Protein AF-A0A3M1W380-F1 (afdb_monomer_lite)

Sequence (238 aa):
MRGVRRALALAAALAAGAAVAGESPAELQSRLIDASFDPAAPEELEKFLEIRKALQPYYKEHSFDLTQWALREAGTIPMWGSLLRVTVMRKKLDELLEQHGLSFEQYMRLTFLVYGRWLRAVSDRPSPEAKLVRELAELAVGLQRHLANNPPEDPKARDRLQERLAAVRHQIAFVAPFAYETAAQKKAVLDRLDPATVAWLEEHREEIERCDFGVFDTAPPPRDKGPARGREEPAPAS

pLDDT: mean 74.56, std 22.56, range [26.83, 98.25]

Radius of gyration: 20.97 Å; chains: 1; bounding box: 41×58×57 Å

Secondary structure (DSSP, 8-state):
--SHHHHHHHHTSS--SS--TT--HHHHHHHHHHHTTS---HHHHHHHHHHHHHHHHHHHHHHHHHHHHHHHHTS-PPPSS-HHHHHHHHHHHHHHHHHHT--HHHHHHHHIIIIIIIHHHH--SPPHHHHHHHHHHHHHHHHHHHHHHS--SSHHHHHHHHHHHHHHHHHHHHHGGG---SHHHHHHHHTTS-HHHHHHHHHTHHHHHHT--GGGGT-PPPPP-SPPP---PPPPP-

Structure (mmCIF, N/CA/C/O backbone):
data_AF-A0A3M1W380-F1
#
_entry.id   AF-A0A3M1W380-F1
#
loop_
_atom_site.group_PDB
_atom_site.id
_atom_site.type_symbol
_atom_site.label_atom_id
_atom_site.label_alt_id
_atom_site.label_comp_id
_atom_site.label_asym_id
_atom_site.label_entity_id
_atom_site.label_seq_id
_atom_site.pdbx_PDB_ins_code
_atom_site.Cartn_x
_atom_site.Cartn_y
_atom_site.Cartn_z
_atom_site.occupancy
_atom_site.B_iso_or_equiv
_atom_site.auth_seq_id
_atom_site.auth_comp_id
_atom_site.auth_asym_id
_atom_site.auth_atom_id
_atom_site.pdbx_PDB_model_num
ATOM 1 N N . MET A 1 1 ? -11.746 -26.727 -38.557 1.00 42.28 1 MET A N 1
ATOM 2 C CA . MET A 1 1 ? -12.237 -25.719 -37.580 1.00 42.28 1 MET A CA 1
ATOM 3 C C . MET A 1 1 ? -12.647 -26.269 -36.196 1.00 42.28 1 MET A C 1
ATOM 5 O O . MET A 1 1 ? -13.214 -25.521 -35.412 1.00 42.28 1 MET A O 1
ATOM 9 N N . ARG A 1 2 ? -12.327 -27.523 -35.818 1.00 35.84 2 ARG A N 1
ATOM 10 C CA . ARG A 1 2 ? -12.599 -28.056 -34.457 1.00 35.84 2 ARG A CA 1
ATOM 11 C C . ARG A 1 2 ? -11.357 -28.171 -33.548 1.00 35.84 2 ARG A C 1
ATOM 13 O O . ARG A 1 2 ? -11.513 -28.359 -32.350 1.00 35.84 2 ARG A O 1
ATOM 20 N N . GLY A 1 3 ? -10.145 -27.994 -34.090 1.00 26.83 3 GLY A N 1
ATOM 21 C CA . GLY A 1 3 ? -8.881 -28.073 -33.334 1.00 26.83 3 GLY A CA 1
ATOM 22 C C . GLY A 1 3 ? -8.460 -26.779 -32.624 1.00 26.83 3 GLY A C 1
ATOM 23 O O . GLY A 1 3 ? -7.880 -26.834 -31.548 1.00 26.83 3 GLY A O 1
ATOM 24 N N . VAL A 1 4 ? -8.831 -25.609 -33.157 1.00 32.25 4 VAL A N 1
ATOM 25 C CA . VAL A 1 4 ? -8.422 -24.301 -32.597 1.00 32.25 4 VAL A CA 1
ATOM 26 C C . VAL A 1 4 ? -9.157 -23.977 -31.287 1.00 32.25 4 VAL A C 1
ATOM 28 O O . VAL A 1 4 ? -8.589 -23.373 -30.386 1.00 32.25 4 VAL A O 1
ATOM 31 N N . ARG A 1 5 ? -10.396 -24.461 -31.115 1.00 30.22 5 ARG A N 1
ATOM 32 C CA . ARG A 1 5 ? -11.178 -24.239 -29.884 1.00 30.22 5 ARG A CA 1
ATOM 33 C C . ARG A 1 5 ? -10.745 -25.120 -28.705 1.00 30.22 5 ARG A C 1
ATOM 35 O O . ARG A 1 5 ? -10.945 -24.722 -27.567 1.00 30.22 5 ARG A O 1
ATOM 42 N N . ARG A 1 6 ? -10.123 -26.281 -28.952 1.00 29.52 6 ARG A N 1
ATOM 43 C CA . ARG A 1 6 ? -9.582 -27.138 -27.877 1.00 29.52 6 ARG A CA 1
ATOM 44 C C . ARG A 1 6 ? -8.218 -26.654 -27.373 1.00 29.52 6 ARG A C 1
ATOM 46 O O . ARG A 1 6 ? -7.958 -26.775 -26.184 1.00 29.52 6 ARG A O 1
ATOM 53 N N . ALA A 1 7 ? -7.408 -26.026 -28.230 1.00 30.47 7 ALA A N 1
ATOM 54 C CA . ALA A 1 7 ? -6.151 -25.390 -27.822 1.00 30.47 7 ALA A CA 1
ATOM 55 C C . ALA A 1 7 ? -6.376 -24.134 -26.952 1.00 30.47 7 ALA A C 1
ATOM 57 O O . ALA A 1 7 ? -5.646 -23.912 -25.992 1.00 30.47 7 ALA A O 1
ATOM 58 N N . LEU A 1 8 ? -7.441 -23.368 -27.219 1.00 30.59 8 LEU A N 1
ATOM 59 C CA . LEU A 1 8 ? -7.857 -22.241 -26.371 1.00 30.59 8 LEU A CA 1
ATOM 60 C C . LEU A 1 8 ? -8.480 -22.678 -25.034 1.00 30.59 8 LEU A C 1
ATOM 62 O O . LEU A 1 8 ? -8.326 -21.981 -24.038 1.00 30.59 8 LEU A O 1
ATOM 66 N N . ALA A 1 9 ? -9.131 -23.843 -24.983 1.00 29.19 9 ALA A N 1
ATOM 67 C CA . ALA A 1 9 ? -9.708 -24.371 -23.746 1.00 29.19 9 ALA A CA 1
ATOM 68 C C . ALA A 1 9 ? -8.662 -25.003 -22.805 1.00 29.19 9 ALA A C 1
ATOM 70 O O . ALA A 1 9 ? -8.859 -25.005 -21.594 1.00 29.19 9 ALA A O 1
ATOM 71 N N . LEU A 1 10 ? -7.539 -25.508 -23.334 1.00 27.41 10 LEU A N 1
ATOM 72 C CA . LEU A 1 10 ? -6.486 -26.133 -22.522 1.00 27.41 10 LEU A CA 1
ATOM 73 C C . LEU A 1 10 ? -5.467 -25.120 -21.967 1.00 27.41 10 LEU A C 1
ATOM 75 O O . LEU A 1 10 ? -4.886 -25.359 -20.913 1.00 27.41 10 LEU A O 1
ATOM 79 N N . ALA A 1 11 ? -5.308 -23.958 -22.613 1.00 30.30 11 ALA A N 1
ATOM 80 C CA . ALA A 1 11 ? -4.518 -22.840 -22.082 1.00 30.30 11 ALA A CA 1
ATOM 81 C C . ALA A 1 11 ? -5.182 -22.155 -20.869 1.00 30.30 11 ALA A C 1
ATOM 83 O O . ALA A 1 11 ? -4.498 -21.537 -20.059 1.00 30.30 11 ALA A O 1
ATOM 84 N N . ALA A 1 12 ? -6.499 -22.306 -20.707 1.00 30.64 12 ALA A N 1
ATOM 85 C CA . ALA A 1 12 ? -7.246 -21.768 -19.571 1.00 30.64 12 ALA A CA 1
ATOM 86 C C . ALA A 1 12 ? -7.169 -22.648 -18.304 1.00 30.64 12 ALA A C 1
ATOM 88 O O . ALA A 1 12 ? -7.508 -22.188 -17.220 1.00 30.64 12 ALA A O 1
ATOM 89 N N . ALA A 1 13 ? -6.714 -23.902 -18.412 1.00 29.03 13 ALA A N 1
ATOM 90 C CA . ALA A 1 13 ? -6.810 -24.885 -17.327 1.00 29.03 13 ALA A CA 1
ATOM 91 C C . ALA A 1 13 ? -5.542 -25.028 -16.456 1.00 29.03 13 ALA A C 1
ATOM 93 O O . ALA A 1 13 ? -5.580 -25.720 -15.445 1.00 29.03 13 ALA A O 1
ATOM 94 N N . LEU A 1 14 ? -4.426 -24.375 -16.804 1.00 31.17 14 LEU A N 1
ATOM 95 C CA . LEU A 1 14 ? -3.137 -24.513 -16.095 1.00 31.17 14 LEU A CA 1
ATOM 96 C C . LEU A 1 14 ? -2.756 -23.303 -15.219 1.00 31.17 14 LEU A C 1
ATOM 98 O O . LEU A 1 14 ? -1.676 -23.280 -14.638 1.00 31.17 14 LEU A O 1
ATOM 102 N N . ALA A 1 15 ? -3.665 -22.336 -15.067 1.00 32.09 15 ALA A N 1
ATOM 103 C CA . ALA A 1 15 ? -3.554 -21.201 -14.141 1.00 32.09 15 ALA A CA 1
ATOM 104 C C . ALA A 1 15 ? -4.447 -21.363 -12.889 1.00 32.09 15 ALA A C 1
ATOM 106 O O . ALA A 1 15 ? -4.806 -20.388 -12.231 1.00 32.09 15 ALA A O 1
ATOM 107 N N . ALA A 1 16 ? -4.844 -22.594 -12.560 1.00 33.75 16 ALA A N 1
ATOM 108 C CA . ALA A 1 16 ? -5.745 -22.889 -11.450 1.00 33.75 16 ALA A CA 1
ATOM 109 C C . ALA A 1 16 ? -4.974 -23.167 -10.148 1.00 33.75 16 ALA A C 1
ATOM 111 O O . ALA A 1 16 ? -4.928 -24.286 -9.648 1.00 33.75 16 ALA A O 1
ATOM 112 N N . GLY A 1 17 ? -4.390 -22.105 -9.596 1.00 28.83 17 GLY A N 1
ATOM 113 C CA . GLY A 1 17 ? -4.153 -21.944 -8.163 1.00 28.83 17 GLY A CA 1
ATOM 114 C C . GLY A 1 17 ? -4.972 -20.745 -7.693 1.00 28.83 17 GLY A C 1
ATOM 115 O O . GLY A 1 17 ? -4.414 -19.682 -7.458 1.00 28.83 17 GLY A O 1
ATOM 116 N N . ALA A 1 18 ? -6.300 -20.909 -7.699 1.00 31.84 18 ALA A N 1
ATOM 117 C CA . ALA A 1 18 ? -7.316 -19.940 -7.272 1.00 31.84 18 ALA A CA 1
ATOM 118 C C . ALA A 1 18 ? -7.160 -18.505 -7.824 1.00 31.84 18 ALA A C 1
ATOM 120 O O . ALA A 1 18 ? -7.192 -17.527 -7.083 1.00 31.84 18 ALA A O 1
ATOM 121 N N . ALA A 1 19 ? -7.050 -18.369 -9.148 1.00 33.09 19 ALA A N 1
ATOM 122 C CA . ALA A 1 19 ? -7.444 -17.132 -9.811 1.00 33.09 19 ALA A CA 1
ATOM 123 C C . ALA A 1 19 ? -8.979 -17.084 -9.860 1.00 33.09 19 ALA A C 1
ATOM 125 O O . ALA A 1 19 ? -9.608 -17.951 -10.473 1.00 33.09 19 ALA A O 1
ATOM 126 N N . VAL A 1 20 ? -9.585 -16.083 -9.223 1.00 37.69 20 VAL A N 1
ATOM 127 C CA . VAL A 1 20 ? -10.953 -15.671 -9.552 1.00 37.69 20 VAL A CA 1
ATOM 128 C C . VAL A 1 20 ? 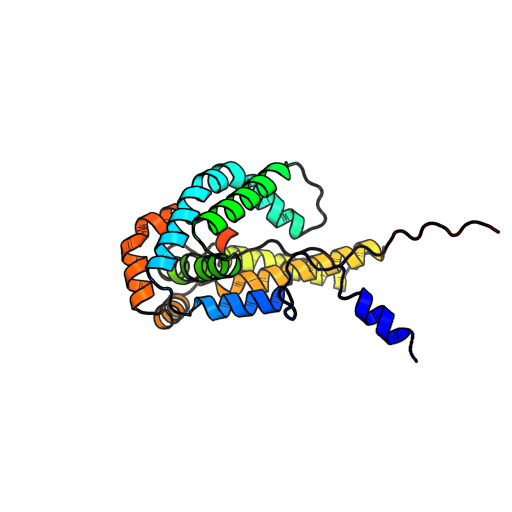-10.960 -15.376 -11.054 1.00 37.69 20 VAL A C 1
ATOM 130 O O . VAL A 1 20 ? -10.155 -14.588 -11.548 1.00 37.69 20 VAL A O 1
ATOM 133 N N . ALA A 1 21 ? -11.782 -16.098 -11.808 1.00 42.75 21 ALA A N 1
ATOM 134 C CA . ALA A 1 21 ? -11.808 -15.997 -13.258 1.00 42.75 21 ALA A CA 1
ATOM 135 C C . ALA A 1 21 ? -12.176 -14.565 -13.695 1.00 42.75 21 ALA A C 1
ATOM 137 O O . ALA A 1 21 ? -13.303 -14.137 -13.465 1.00 42.75 21 ALA A O 1
ATOM 138 N N . GLY A 1 22 ? -11.256 -13.855 -14.361 1.00 52.47 22 GLY A N 1
ATOM 139 C CA . GLY A 1 22 ? -11.600 -12.713 -15.222 1.00 52.47 22 GLY A CA 1
ATOM 140 C C . GLY A 1 22 ? -10.768 -11.434 -15.104 1.00 52.47 22 GLY A C 1
ATOM 141 O O . GLY A 1 22 ? -10.883 -10.605 -15.998 1.00 52.47 22 GLY A O 1
ATOM 142 N N . GLU A 1 23 ? -9.928 -11.264 -14.082 1.00 61.62 23 GLU A N 1
ATOM 143 C CA . GLU A 1 23 ? -9.249 -9.982 -13.819 1.00 61.62 23 GLU A CA 1
ATOM 144 C C . GLU A 1 23 ? -7.716 -10.124 -13.874 1.00 61.62 23 GLU A C 1
ATOM 146 O O . GLU A 1 23 ? -7.137 -11.053 -13.301 1.00 61.62 23 GLU A O 1
ATOM 151 N N . SER A 1 24 ? -7.033 -9.221 -14.584 1.00 68.94 24 SER A N 1
ATOM 152 C CA . SER A 1 24 ? -5.569 -9.149 -14.570 1.00 68.94 24 SER A CA 1
ATOM 153 C C . SER A 1 24 ? -5.060 -8.616 -13.221 1.00 68.94 24 SER A C 1
ATOM 155 O O . SER A 1 24 ? -5.773 -7.898 -12.521 1.00 68.94 24 SER A O 1
ATOM 157 N N . PRO A 1 25 ? -3.800 -8.893 -12.834 1.00 67.69 25 PRO A N 1
ATOM 158 C CA . PRO A 1 25 ? -3.254 -8.407 -11.563 1.00 67.69 25 PRO A CA 1
ATOM 159 C C . PRO A 1 25 ? -3.315 -6.881 -11.399 1.00 67.69 25 PRO A C 1
ATOM 161 O O . PRO A 1 25 ? -3.501 -6.394 -10.288 1.00 67.69 25 PRO A O 1
ATOM 164 N N . ALA A 1 26 ? -3.167 -6.140 -12.501 1.00 70.00 26 ALA A N 1
ATOM 165 C CA . ALA A 1 26 ? -3.233 -4.682 -12.510 1.00 70.00 26 ALA A CA 1
ATOM 166 C C . ALA A 1 26 ? -4.671 -4.163 -12.348 1.00 70.00 26 ALA A C 1
ATOM 168 O O . ALA A 1 26 ? -4.883 -3.160 -11.673 1.00 70.00 26 ALA A O 1
ATOM 169 N N . GLU A 1 27 ? -5.655 -4.853 -12.930 1.00 74.81 27 GLU A N 1
ATOM 170 C CA . GLU A 1 27 ? -7.076 -4.519 -12.763 1.00 74.81 27 GLU A CA 1
ATOM 171 C C . GLU A 1 27 ? -7.528 -4.791 -11.324 1.00 74.81 27 GLU A C 1
ATOM 173 O O . GLU A 1 27 ? -8.049 -3.883 -10.679 1.00 74.81 27 GLU A O 1
ATOM 178 N N . LEU A 1 28 ? -7.188 -5.968 -10.780 1.00 75.75 28 LEU A N 1
ATOM 179 C CA . LEU A 1 28 ? -7.453 -6.339 -9.385 1.00 75.75 28 LEU A CA 1
ATOM 180 C C . LEU A 1 28 ? -6.899 -5.287 -8.431 1.00 75.75 28 LEU A C 1
ATOM 182 O O . LEU A 1 28 ? -7.566 -4.828 -7.508 1.00 75.75 28 LEU A O 1
ATOM 186 N N . GLN A 1 29 ? -5.662 -4.879 -8.671 1.00 76.19 29 GLN A N 1
ATOM 187 C CA . GLN A 1 29 ? -5.026 -3.838 -7.895 1.00 76.19 29 GLN A CA 1
ATOM 188 C C . GLN A 1 29 ? -5.771 -2.503 -7.998 1.00 76.19 29 GLN A C 1
ATOM 190 O O . GLN A 1 29 ? -6.038 -1.896 -6.965 1.00 76.19 29 GLN A O 1
ATOM 195 N N . SER A 1 30 ? -6.076 -2.029 -9.210 1.00 82.31 30 SER A N 1
ATOM 196 C CA . SER A 1 30 ? -6.792 -0.762 -9.398 1.00 82.31 30 SER A CA 1
ATOM 197 C C . SER A 1 30 ? -8.117 -0.782 -8.639 1.00 82.31 30 SER A C 1
ATOM 199 O O . SER A 1 30 ? -8.412 0.141 -7.884 1.00 82.31 30 SER A O 1
ATOM 201 N N . ARG A 1 31 ? -8.858 -1.889 -8.749 1.00 88.56 31 ARG A N 1
ATOM 202 C CA . ARG A 1 31 ? -10.107 -2.113 -8.026 1.00 88.56 31 ARG A CA 1
ATOM 203 C C . ARG A 1 31 ? -9.918 -2.062 -6.512 1.00 88.56 31 ARG A C 1
ATOM 205 O O . ARG A 1 31 ? -10.720 -1.434 -5.834 1.00 88.56 31 ARG A O 1
ATOM 212 N N . LEU A 1 32 ? -8.874 -2.689 -5.967 1.00 88.81 32 LEU A N 1
ATOM 213 C CA . LEU A 1 32 ? -8.589 -2.657 -4.526 1.00 88.81 32 LEU A CA 1
ATOM 214 C C . LEU A 1 32 ? -8.161 -1.264 -4.041 1.00 88.81 32 LEU A C 1
ATOM 216 O O . LEU A 1 32 ? -8.523 -0.863 -2.935 1.00 88.81 32 LEU A O 1
ATOM 220 N N . ILE A 1 33 ? -7.408 -0.517 -4.853 1.00 89.06 33 ILE A N 1
ATOM 221 C CA . ILE A 1 33 ? -7.047 0.875 -4.561 1.00 89.06 33 ILE A CA 1
ATOM 222 C C . ILE A 1 33 ? -8.311 1.733 -4.510 1.00 89.06 33 ILE A C 1
ATOM 224 O O . ILE A 1 33 ? -8.461 2.523 -3.580 1.00 89.06 33 ILE A O 1
ATOM 228 N N . ASP A 1 34 ? -9.241 1.566 -5.443 1.00 91.56 34 ASP A N 1
ATOM 229 C CA . ASP A 1 34 ? -10.496 2.318 -5.435 1.00 91.56 34 ASP A CA 1
ATOM 230 C C . ASP A 1 34 ? -11.401 1.901 -4.265 1.00 91.56 34 ASP A C 1
ATOM 232 O O . ASP A 1 34 ? -11.843 2.759 -3.499 1.00 91.56 34 ASP A O 1
ATOM 236 N N . ALA A 1 35 ? -11.564 0.594 -4.041 1.00 93.94 35 ALA A N 1
ATOM 237 C CA . ALA A 1 35 ? -12.356 0.024 -2.946 1.00 93.94 35 ALA A CA 1
ATOM 238 C C . ALA A 1 35 ? -11.788 0.327 -1.548 1.00 93.94 35 ALA A C 1
ATOM 240 O O . ALA A 1 35 ? -12.460 0.141 -0.539 1.00 93.94 35 ALA A O 1
ATOM 241 N N . SER A 1 36 ? -10.546 0.805 -1.443 1.00 94.75 36 SER A N 1
ATOM 242 C CA . SER A 1 36 ? -9.987 1.238 -0.154 1.00 94.75 36 SER A CA 1
ATOM 243 C C . SER A 1 36 ? -10.575 2.553 0.373 1.00 94.75 36 SER A C 1
ATOM 245 O O . SER A 1 36 ? -10.201 2.976 1.460 1.00 94.75 36 SER A O 1
ATOM 247 N N . PHE A 1 37 ? -11.476 3.205 -0.369 1.00 96.31 37 PHE A N 1
ATOM 248 C CA . PHE A 1 37 ? -12.336 4.265 0.169 1.00 96.31 37 PHE A CA 1
ATOM 249 C C . PHE A 1 37 ? -13.656 3.740 0.744 1.00 96.31 37 PHE A C 1
ATOM 251 O O . PHE A 1 37 ? -14.351 4.498 1.420 1.00 96.31 37 PHE A O 1
ATOM 258 N N . ASP A 1 38 ? -14.008 2.480 0.483 1.00 96.12 38 ASP A N 1
ATOM 259 C CA . ASP A 1 38 ? -15.256 1.911 0.979 1.00 96.12 38 ASP A CA 1
ATOM 260 C C . ASP A 1 38 ? -15.204 1.762 2.510 1.00 96.12 38 ASP A C 1
ATOM 262 O O . ASP A 1 38 ? -14.139 1.441 3.059 1.00 96.12 38 ASP A O 1
ATOM 266 N N . PRO A 1 39 ? -16.341 1.949 3.210 1.00 96.56 39 PRO A N 1
ATOM 267 C CA . PRO A 1 39 ? -16.411 1.774 4.655 1.00 96.56 39 PRO A CA 1
ATOM 268 C C . PRO A 1 39 ? -15.882 0.406 5.100 1.00 96.56 39 PRO A C 1
ATOM 270 O O . PRO A 1 39 ? -16.090 -0.610 4.430 1.00 96.56 39 PRO A O 1
ATOM 273 N N . ALA A 1 40 ? -15.230 0.364 6.260 1.00 96.00 40 ALA A N 1
ATOM 274 C CA . ALA A 1 40 ? -14.828 -0.881 6.904 1.00 96.00 40 ALA A CA 1
ATOM 275 C C . ALA A 1 40 ? -15.575 -1.034 8.230 1.00 96.00 40 ALA A C 1
ATOM 277 O O . ALA A 1 40 ? -15.607 -0.117 9.049 1.00 96.00 40 ALA A O 1
ATOM 278 N N . ALA A 1 41 ? -16.188 -2.198 8.445 1.00 95.44 41 ALA A N 1
ATOM 279 C CA . ALA A 1 41 ? -16.846 -2.478 9.715 1.00 95.44 41 ALA A CA 1
ATOM 280 C C . ALA A 1 41 ? -15.794 -2.553 10.840 1.00 95.44 41 ALA A C 1
ATOM 282 O O . ALA A 1 41 ? -14.729 -3.133 10.607 1.00 95.44 41 ALA A O 1
ATOM 283 N N . PRO A 1 42 ? -16.084 -2.062 12.061 1.00 96.44 42 PRO A N 1
ATOM 284 C CA . PRO A 1 42 ? -15.153 -2.149 13.189 1.00 96.44 42 PRO A CA 1
ATOM 285 C C . PRO A 1 42 ? -14.625 -3.570 13.413 1.00 96.44 42 PRO A C 1
ATOM 287 O O . PRO A 1 42 ? -13.428 -3.776 13.535 1.00 96.44 42 PRO A O 1
ATOM 290 N N . GLU A 1 43 ? -15.491 -4.580 13.325 1.00 96.31 43 GLU A N 1
ATOM 291 C CA . GLU A 1 43 ? -15.106 -5.992 13.456 1.00 96.31 43 GLU A CA 1
ATOM 292 C C . GLU A 1 43 ? -14.079 -6.452 12.405 1.00 96.31 43 GLU A C 1
ATOM 294 O O . GLU A 1 43 ? -13.257 -7.327 12.677 1.00 96.31 43 GLU A O 1
ATOM 299 N N . GLU A 1 44 ? -14.129 -5.897 11.189 1.00 96.12 44 GLU A N 1
ATOM 300 C CA . GLU A 1 44 ? -13.159 -6.179 10.125 1.00 96.12 44 GLU A CA 1
ATOM 301 C C . GLU A 1 44 ? -11.812 -5.504 10.430 1.00 96.12 44 GLU A C 1
ATOM 303 O O . GLU A 1 44 ? -10.756 -6.121 10.267 1.00 96.12 44 GLU A O 1
ATOM 308 N N . LEU A 1 45 ? -11.860 -4.261 10.920 1.00 97.50 45 LEU A N 1
ATOM 309 C CA . LEU A 1 45 ? -10.695 -3.467 11.308 1.00 97.50 45 LEU A CA 1
ATOM 310 C C . LEU A 1 45 ? -9.956 -4.066 12.514 1.00 97.50 45 LEU A C 1
ATOM 312 O O . LEU A 1 45 ? -8.729 -4.158 12.478 1.00 97.50 45 LEU A O 1
ATOM 316 N N . GLU A 1 46 ? -10.683 -4.567 13.516 1.00 97.81 46 GLU A N 1
ATOM 317 C CA . GLU A 1 46 ? -10.115 -5.281 14.669 1.00 97.81 46 GLU A CA 1
ATOM 318 C C . GLU A 1 46 ? -9.331 -6.517 14.224 1.00 97.81 46 GLU A C 1
ATOM 320 O O . GLU A 1 46 ? -8.150 -6.682 14.535 1.00 97.81 46 GLU A O 1
ATOM 325 N N . LYS A 1 47 ? -9.962 -7.380 13.417 1.00 97.38 47 LYS A N 1
ATOM 326 C CA . LYS A 1 47 ? -9.312 -8.587 12.887 1.00 97.38 47 LYS A CA 1
ATOM 327 C C . LYS A 1 47 ? -8.064 -8.237 12.080 1.00 97.38 47 LYS A C 1
ATOM 329 O O . LYS A 1 47 ? -7.033 -8.892 12.223 1.00 97.38 47 LYS A O 1
ATOM 334 N N . PHE A 1 48 ? -8.152 -7.208 11.239 1.00 96.44 48 PHE A N 1
ATOM 335 C CA . PHE A 1 48 ? -7.019 -6.713 10.469 1.00 96.44 48 PHE A CA 1
ATOM 336 C C . PHE A 1 48 ? -5.874 -6.247 11.372 1.00 96.44 48 PHE A C 1
ATOM 338 O O . PHE A 1 48 ? -4.727 -6.642 11.150 1.00 96.44 48 PHE A O 1
ATOM 345 N N . LEU A 1 49 ? -6.166 -5.446 12.396 1.00 96.38 49 LEU A N 1
ATOM 346 C CA . LEU A 1 49 ? -5.155 -4.915 13.301 1.00 96.38 49 LEU A CA 1
ATOM 347 C C . LEU A 1 49 ? -4.479 -6.030 14.113 1.00 96.38 49 LEU A C 1
ATOM 349 O O . LEU A 1 49 ? -3.256 -6.014 14.258 1.00 96.38 49 LEU A O 1
ATOM 353 N N . GLU A 1 50 ? -5.224 -7.042 14.557 1.00 96.06 50 GLU A N 1
ATOM 354 C CA . GLU A 1 50 ? -4.659 -8.219 15.229 1.00 96.06 50 GLU A CA 1
ATOM 355 C C . GLU A 1 50 ? -3.702 -9.005 14.320 1.00 96.06 50 GLU A C 1
ATOM 357 O O . GLU A 1 50 ? -2.580 -9.330 14.725 1.00 96.06 50 GLU A O 1
ATOM 362 N N . ILE A 1 51 ? -4.072 -9.219 13.051 1.00 93.25 51 ILE A N 1
ATOM 363 C CA . ILE A 1 51 ? -3.167 -9.820 12.059 1.00 93.25 51 ILE A CA 1
ATOM 364 C C . ILE A 1 51 ? -1.903 -8.961 11.896 1.00 93.25 51 ILE A C 1
ATOM 366 O O . ILE A 1 51 ? -0.788 -9.490 11.889 1.00 93.25 51 ILE A O 1
ATOM 370 N N . ARG A 1 52 ? -2.044 -7.632 11.791 1.00 91.94 52 ARG A N 1
ATOM 371 C CA . ARG A 1 52 ? -0.909 -6.701 11.640 1.00 91.94 52 ARG A CA 1
ATOM 372 C C . ARG A 1 52 ? 0.037 -6.751 12.836 1.00 91.94 52 ARG A C 1
ATOM 374 O O . ARG A 1 52 ? 1.250 -6.850 12.638 1.00 91.94 52 ARG A O 1
ATOM 381 N N . LYS A 1 53 ? -0.493 -6.752 14.061 1.00 92.62 53 LYS A N 1
ATOM 382 C CA . LYS A 1 53 ? 0.289 -6.904 15.298 1.00 92.62 53 LYS A CA 1
ATOM 383 C C . LYS A 1 53 ? 1.051 -8.226 15.316 1.00 92.62 53 LYS A C 1
ATOM 385 O O . LYS A 1 53 ? 2.246 -8.233 15.604 1.00 92.62 53 LYS A O 1
ATOM 390 N N . ALA A 1 54 ? 0.395 -9.327 14.949 1.00 90.81 54 ALA A N 1
ATOM 391 C CA . ALA A 1 54 ? 1.020 -10.647 14.898 1.00 90.81 54 ALA A CA 1
ATOM 392 C C . ALA A 1 54 ? 2.135 -10.743 13.839 1.00 90.81 54 ALA A C 1
ATOM 394 O O . ALA A 1 54 ? 3.104 -11.482 14.025 1.00 90.81 54 ALA A O 1
ATOM 395 N N . LEU A 1 55 ? 2.027 -9.985 12.743 1.00 84.69 55 LEU A N 1
ATOM 396 C CA . LEU A 1 55 ? 3.043 -9.915 11.688 1.00 84.69 55 LEU A CA 1
ATOM 397 C C . LEU A 1 55 ? 4.189 -8.942 11.996 1.00 84.69 55 LEU A C 1
ATOM 399 O O . LEU A 1 55 ? 5.282 -9.106 11.452 1.00 84.69 55 LEU A O 1
ATOM 403 N N . GLN A 1 56 ? 3.983 -7.962 12.878 1.00 85.12 56 GLN A N 1
ATOM 404 C CA . GLN A 1 56 ? 4.965 -6.920 13.196 1.00 85.12 56 GLN A CA 1
ATOM 405 C C . GLN A 1 56 ? 6.367 -7.451 13.566 1.00 85.12 56 GLN A C 1
ATOM 407 O O . GLN A 1 56 ? 7.347 -6.891 13.061 1.00 85.12 56 GLN A O 1
ATOM 412 N N . PRO A 1 57 ? 6.526 -8.518 14.378 1.00 82.94 57 PRO A N 1
ATOM 413 C CA . PRO A 1 57 ? 7.846 -9.068 14.686 1.00 82.94 57 PRO A CA 1
ATOM 414 C C . PRO A 1 57 ? 8.576 -9.583 13.439 1.00 82.94 57 PRO A C 1
ATOM 416 O O . PRO A 1 57 ? 9.762 -9.309 13.273 1.00 82.94 57 PRO A O 1
ATOM 419 N N . TYR A 1 58 ? 7.855 -10.242 12.525 1.00 75.38 58 TYR A N 1
ATOM 420 C CA . TYR A 1 58 ? 8.412 -10.803 11.290 1.00 75.38 58 TYR A CA 1
ATOM 421 C C . TYR A 1 58 ? 8.874 -9.707 10.326 1.00 75.38 58 TYR A C 1
ATOM 423 O O . TYR A 1 58 ? 9.938 -9.820 9.722 1.00 75.38 58 TYR A O 1
ATOM 431 N N . TYR A 1 59 ? 8.120 -8.609 10.221 1.00 69.50 59 TYR A N 1
ATOM 432 C CA . TYR A 1 59 ? 8.532 -7.452 9.422 1.00 69.50 59 TYR A CA 1
ATOM 433 C C . TYR A 1 59 ? 9.788 -6.781 9.981 1.00 69.50 59 TYR A C 1
ATOM 435 O O . TYR A 1 59 ? 10.696 -6.443 9.221 1.00 69.50 59 TYR A O 1
ATOM 443 N N . LYS A 1 60 ? 9.882 -6.617 11.307 1.00 70.12 60 LYS A N 1
ATOM 444 C CA . LYS A 1 60 ? 11.074 -6.043 11.952 1.00 70.12 60 LYS A CA 1
ATOM 445 C C . LYS A 1 60 ? 12.302 -6.930 11.753 1.00 70.12 60 LYS A C 1
ATOM 447 O O . LYS A 1 60 ? 13.364 -6.421 11.399 1.00 70.12 60 LYS A O 1
ATOM 452 N N . GLU A 1 61 ? 12.146 -8.241 11.921 1.00 69.94 61 GLU A N 1
ATOM 453 C CA . GLU A 1 61 ? 13.228 -9.219 11.766 1.00 69.94 61 GLU A CA 1
ATOM 454 C C . GLU A 1 61 ? 13.713 -9.354 10.311 1.00 69.94 61 GLU A C 1
ATOM 456 O O . GLU A 1 61 ? 14.875 -9.686 10.071 1.00 69.94 61 GLU A O 1
ATOM 461 N N . HIS A 1 62 ? 12.845 -9.102 9.326 1.00 63.59 62 HIS A N 1
ATOM 462 C CA . HIS A 1 62 ? 13.120 -9.402 7.915 1.00 63.59 62 HIS A CA 1
ATOM 463 C C . HIS A 1 62 ? 13.048 -8.189 6.976 1.00 63.59 62 HIS A C 1
ATOM 465 O O . HIS A 1 62 ? 13.068 -8.355 5.759 1.00 63.59 62 HIS A O 1
ATOM 471 N N . SER A 1 63 ? 13.015 -6.965 7.508 1.00 58.88 63 SER A N 1
ATOM 472 C CA . SER A 1 63 ? 12.934 -5.712 6.731 1.00 58.88 63 SER A CA 1
ATOM 473 C C . SER A 1 63 ? 13.982 -5.597 5.609 1.00 58.88 63 SER A C 1
ATOM 475 O O . SER A 1 63 ? 13.666 -5.157 4.499 1.00 58.88 63 SER A O 1
ATOM 477 N N . PHE A 1 64 ? 15.213 -6.060 5.848 1.00 55.53 64 PHE A N 1
ATOM 478 C CA . PHE A 1 64 ? 16.275 -6.103 4.836 1.00 55.53 64 PHE A CA 1
ATOM 479 C C . PHE A 1 64 ? 15.966 -7.097 3.703 1.00 55.53 64 PHE A C 1
ATOM 481 O O . PHE A 1 64 ? 16.070 -6.745 2.529 1.00 55.53 64 PHE A O 1
ATOM 488 N N . ASP A 1 65 ? 15.520 -8.311 4.036 1.00 56.06 65 ASP A N 1
ATOM 489 C CA . ASP A 1 65 ? 15.171 -9.347 3.055 1.00 56.06 65 ASP A CA 1
ATOM 490 C C . ASP A 1 65 ? 13.909 -8.984 2.253 1.00 56.06 65 ASP A C 1
ATOM 492 O O . ASP A 1 65 ? 13.826 -9.288 1.065 1.00 56.06 65 ASP A O 1
ATOM 496 N N . LEU A 1 66 ? 12.955 -8.272 2.862 1.00 55.72 66 LEU A N 1
ATOM 497 C CA . LEU A 1 66 ? 11.771 -7.728 2.183 1.00 55.72 66 LEU A CA 1
ATOM 498 C C . LEU A 1 66 ? 12.144 -6.635 1.180 1.00 55.72 66 LEU A C 1
ATOM 500 O O . LEU A 1 66 ? 11.616 -6.611 0.068 1.00 55.72 66 LEU A O 1
ATOM 504 N N . THR A 1 67 ? 13.114 -5.788 1.533 1.00 54.06 67 THR A N 1
ATOM 505 C CA . THR A 1 67 ? 13.692 -4.803 0.609 1.00 54.06 67 THR A CA 1
ATOM 506 C C . THR A 1 67 ? 14.376 -5.505 -0.567 1.00 54.06 67 THR A C 1
ATOM 508 O O . THR A 1 67 ? 14.136 -5.159 -1.721 1.00 54.06 67 THR A O 1
ATOM 511 N N . GLN A 1 68 ? 15.193 -6.530 -0.300 1.00 49.88 68 GLN A N 1
ATOM 512 C CA . GLN A 1 68 ? 15.882 -7.308 -1.337 1.00 49.88 68 GLN A CA 1
ATOM 513 C C . GLN A 1 68 ? 14.908 -8.080 -2.239 1.00 49.88 68 GLN A C 1
ATOM 515 O O . GLN A 1 68 ? 15.121 -8.165 -3.447 1.00 49.88 68 GLN A O 1
ATOM 520 N N . TRP A 1 69 ? 13.815 -8.605 -1.685 1.00 50.94 69 TRP A N 1
ATOM 521 C CA . TRP A 1 69 ? 12.766 -9.277 -2.449 1.00 50.94 69 TRP A CA 1
ATOM 522 C C . TRP A 1 69 ? 11.994 -8.306 -3.350 1.00 50.94 69 TRP A C 1
ATOM 524 O O . TRP A 1 69 ? 11.844 -8.580 -4.540 1.00 50.94 69 TRP A O 1
ATOM 534 N N . ALA A 1 70 ? 11.601 -7.138 -2.831 1.00 50.41 70 ALA A N 1
ATOM 535 C CA . ALA A 1 70 ? 10.968 -6.082 -3.623 1.00 50.41 70 ALA A CA 1
ATOM 536 C C . ALA A 1 70 ? 11.881 -5.575 -4.759 1.00 50.41 70 ALA A C 1
ATOM 538 O O . ALA A 1 70 ? 11.409 -5.317 -5.867 1.00 50.41 70 ALA A O 1
ATOM 539 N N . LEU A 1 71 ? 13.195 -5.486 -4.514 1.00 43.66 71 LEU A N 1
ATOM 540 C CA . LEU A 1 71 ? 14.199 -5.102 -5.515 1.00 43.66 71 LEU A CA 1
ATOM 541 C C . LEU A 1 71 ? 14.482 -6.200 -6.554 1.00 43.66 71 LEU A C 1
ATOM 543 O O . LEU A 1 71 ? 14.748 -5.878 -7.711 1.00 43.66 71 LEU A O 1
ATOM 547 N N . ARG A 1 72 ? 14.421 -7.482 -6.169 1.00 49.66 72 ARG A N 1
ATOM 548 C CA . ARG A 1 72 ? 14.580 -8.630 -7.078 1.00 49.66 72 ARG A CA 1
ATOM 549 C C . ARG A 1 72 ? 13.401 -8.764 -8.028 1.00 49.66 72 ARG A C 1
ATOM 551 O O . ARG A 1 72 ? 13.587 -9.007 -9.208 1.00 49.66 72 ARG A O 1
ATOM 558 N N . GLU A 1 73 ? 12.187 -8.631 -7.529 1.00 43.56 73 GLU A N 1
ATOM 559 C CA . GLU A 1 73 ? 11.020 -8.670 -8.405 1.00 43.56 73 GLU A CA 1
ATOM 560 C C . GLU A 1 73 ? 11.064 -7.480 -9.392 1.00 43.56 73 GLU A C 1
ATOM 562 O O . GLU A 1 73 ? 10.710 -7.621 -10.557 1.00 43.56 73 GLU A O 1
ATOM 567 N N . ALA A 1 74 ? 11.645 -6.338 -8.983 1.00 38.56 74 ALA A N 1
ATOM 568 C CA . ALA A 1 74 ? 11.880 -5.153 -9.822 1.00 38.56 74 ALA A CA 1
ATOM 569 C C . ALA A 1 74 ? 13.080 -5.222 -10.786 1.00 38.56 74 ALA A C 1
ATOM 571 O O . ALA A 1 74 ? 13.279 -4.297 -11.584 1.00 38.56 74 ALA A O 1
ATOM 572 N N . GLY A 1 75 ? 13.898 -6.278 -10.753 1.00 34.81 75 GLY A N 1
ATOM 573 C CA . GLY A 1 75 ? 15.066 -6.369 -11.624 1.00 34.81 75 GLY A CA 1
ATOM 574 C C . GLY A 1 75 ? 15.734 -7.739 -11.661 1.00 34.81 75 GLY A C 1
ATOM 575 O O . GLY A 1 75 ? 15.757 -8.481 -10.694 1.00 34.81 75 GLY A O 1
ATOM 576 N N . THR A 1 76 ? 16.395 -8.049 -12.777 1.00 39.44 76 THR A N 1
ATOM 577 C CA . THR A 1 76 ? 17.108 -9.317 -13.032 1.00 39.44 76 THR A CA 1
ATOM 578 C C . THR A 1 76 ? 18.386 -9.522 -12.188 1.00 39.44 76 THR A C 1
ATOM 580 O O . THR A 1 76 ? 19.384 -10.029 -12.702 1.00 39.44 76 THR A O 1
ATOM 583 N N . ILE A 1 77 ? 18.421 -9.077 -10.929 1.00 38.16 77 ILE A N 1
ATOM 584 C CA . ILE A 1 77 ? 19.596 -9.156 -10.054 1.00 38.16 77 ILE A CA 1
ATOM 585 C C . ILE A 1 77 ? 19.546 -10.472 -9.250 1.00 38.16 77 ILE A C 1
ATOM 587 O O . ILE A 1 77 ? 18.545 -10.749 -8.587 1.00 38.16 77 ILE A O 1
ATOM 591 N N . PRO A 1 78 ? 20.602 -11.307 -9.289 1.00 36.12 78 PRO A N 1
ATOM 592 C CA . PRO A 1 78 ? 20.701 -12.497 -8.449 1.00 36.12 78 PRO A CA 1
ATOM 593 C C . PRO A 1 78 ? 20.936 -12.120 -6.976 1.00 36.12 78 PRO A C 1
ATOM 595 O O . PRO A 1 78 ? 21.665 -11.180 -6.668 1.00 36.12 78 PRO A O 1
ATOM 598 N N . MET A 1 79 ? 20.312 -12.869 -6.065 1.00 45.25 79 MET A N 1
ATOM 599 C CA . MET A 1 79 ? 20.329 -12.593 -4.625 1.00 45.25 79 MET A CA 1
ATOM 600 C C . MET A 1 79 ? 21.692 -12.820 -3.964 1.00 45.25 79 MET A C 1
ATOM 602 O O . MET A 1 79 ? 22.384 -13.790 -4.266 1.00 45.25 79 MET A O 1
ATOM 606 N N . TRP A 1 80 ?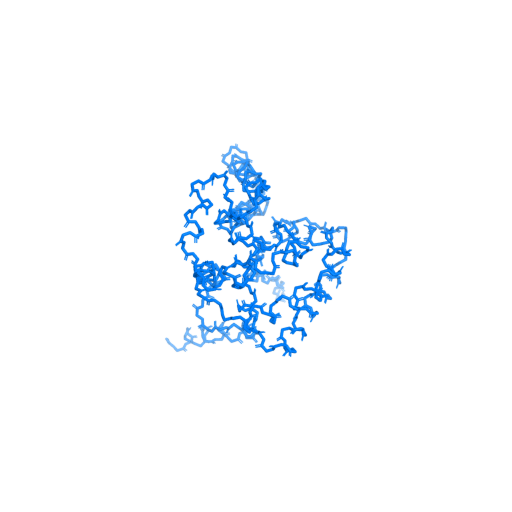 21.949 -12.033 -2.919 1.00 38.25 80 TRP A N 1
ATOM 607 C CA . TRP A 1 80 ? 22.712 -12.450 -1.740 1.00 38.25 80 TRP A CA 1
ATOM 608 C C . TRP A 1 80 ? 21.772 -12.354 -0.518 1.00 38.25 80 TRP A C 1
ATOM 610 O O . TRP A 1 80 ? 21.774 -11.356 0.190 1.00 38.25 80 TRP A O 1
ATOM 620 N N . GLY A 1 81 ? 20.884 -13.344 -0.329 1.00 45.41 81 GLY A N 1
ATOM 621 C CA . GLY A 1 81 ? 19.855 -13.358 0.732 1.00 45.41 81 GLY A CA 1
ATOM 622 C C . GLY A 1 81 ? 18.865 -14.529 0.602 1.00 45.41 81 GLY A C 1
ATOM 623 O O . GLY A 1 81 ? 18.753 -15.122 -0.466 1.00 45.41 81 GLY A O 1
ATOM 624 N N . SER A 1 82 ? 18.182 -14.922 1.685 1.00 46.72 82 SER A N 1
ATOM 625 C CA . SER A 1 82 ? 17.392 -16.169 1.759 1.00 46.72 82 SER A CA 1
ATOM 626 C C . SER A 1 82 ? 15.903 -15.972 1.424 1.00 46.72 82 SER A C 1
ATOM 628 O O . SER A 1 82 ? 15.141 -15.443 2.230 1.00 46.72 82 SER A O 1
ATOM 630 N N . LEU A 1 83 ? 15.453 -16.517 0.283 1.00 53.97 83 LEU A N 1
ATOM 631 C CA . LEU A 1 83 ? 14.032 -16.645 -0.120 1.00 53.97 83 LEU A CA 1
ATOM 632 C C . LEU A 1 83 ? 13.133 -17.340 0.918 1.00 53.97 83 LEU A C 1
ATOM 634 O O . LEU A 1 83 ? 11.907 -17.198 0.893 1.00 53.97 83 LEU A O 1
ATOM 638 N N . LEU A 1 84 ? 13.737 -18.108 1.823 1.00 54.84 84 LEU A N 1
ATOM 639 C CA . LEU A 1 84 ? 13.035 -18.882 2.836 1.00 54.84 84 LEU A CA 1
ATOM 640 C C . LEU A 1 84 ? 12.240 -17.973 3.786 1.00 54.84 84 LEU A C 1
ATOM 642 O O . LEU A 1 84 ? 11.122 -18.310 4.158 1.00 54.84 84 LEU A O 1
ATOM 646 N N . ARG A 1 85 ?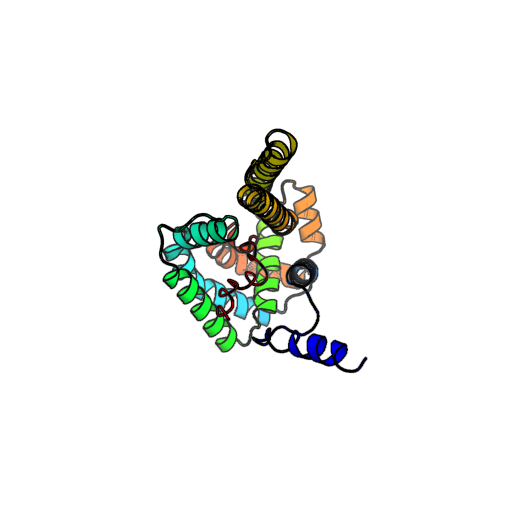 12.779 -16.799 4.137 1.00 57.22 85 ARG A N 1
ATOM 647 C CA . ARG A 1 85 ? 12.189 -15.911 5.156 1.00 57.22 85 ARG A CA 1
ATOM 648 C C . ARG A 1 85 ? 10.930 -15.193 4.661 1.00 57.22 85 ARG A C 1
ATOM 650 O O . ARG A 1 85 ? 9.935 -15.141 5.376 1.00 57.22 85 ARG A O 1
ATOM 657 N N . VAL A 1 86 ? 10.919 -14.749 3.401 1.00 58.19 86 VAL A N 1
ATOM 658 C CA . VAL A 1 86 ? 9.719 -14.176 2.753 1.00 58.19 86 VAL A CA 1
ATOM 659 C C . VAL A 1 86 ? 8.614 -15.227 2.619 1.00 58.19 86 VAL A C 1
ATOM 661 O O . VAL A 1 86 ? 7.445 -14.945 2.871 1.00 58.19 86 VAL A O 1
ATOM 664 N N . THR A 1 87 ? 8.990 -16.466 2.291 1.00 64.69 87 THR A N 1
ATOM 665 C CA . THR A 1 87 ? 8.050 -17.594 2.202 1.00 64.69 87 THR A CA 1
ATOM 666 C C . THR A 1 87 ? 7.431 -17.918 3.566 1.00 64.69 87 THR A C 1
ATOM 668 O O . THR A 1 87 ? 6.229 -18.159 3.653 1.00 64.69 87 THR A O 1
ATOM 671 N N . VAL A 1 88 ? 8.225 -17.871 4.642 1.00 68.00 88 VAL A N 1
ATOM 672 C CA . VAL A 1 88 ? 7.741 -18.054 6.022 1.00 68.00 88 VAL A CA 1
ATOM 673 C C . VAL A 1 88 ? 6.761 -16.949 6.413 1.00 68.00 88 VAL A C 1
ATOM 675 O O . VAL A 1 88 ? 5.687 -17.257 6.925 1.00 68.00 88 VAL A O 1
ATOM 678 N N . MET A 1 89 ? 7.071 -15.683 6.118 1.00 70.56 89 MET A N 1
ATOM 679 C CA . MET A 1 89 ? 6.158 -14.569 6.394 1.00 70.56 89 MET A CA 1
ATOM 680 C C . MET A 1 89 ? 4.846 -14.706 5.613 1.00 70.56 89 MET A C 1
ATOM 682 O O . MET A 1 89 ? 3.774 -14.488 6.173 1.00 70.56 89 MET A O 1
ATOM 686 N N . ARG A 1 90 ? 4.913 -15.112 4.337 1.00 72.94 90 ARG A N 1
ATOM 687 C CA . ARG A 1 90 ? 3.717 -15.333 3.518 1.00 72.94 90 ARG A CA 1
ATOM 688 C C . ARG A 1 90 ? 2.846 -16.449 4.083 1.00 72.94 90 ARG A C 1
ATOM 690 O O . ARG A 1 90 ? 1.653 -16.241 4.263 1.00 72.94 90 ARG A O 1
ATOM 697 N N . LYS A 1 91 ? 3.456 -17.586 4.424 1.00 76.31 91 LYS A N 1
ATOM 698 C CA . LYS A 1 91 ? 2.756 -18.696 5.071 1.00 76.31 91 LYS A CA 1
ATOM 699 C C . LYS A 1 91 ? 2.098 -18.243 6.374 1.00 76.31 91 LYS A C 1
ATOM 701 O O . LYS A 1 91 ? 0.946 -18.578 6.618 1.00 76.31 91 LYS A O 1
ATOM 706 N N . LYS A 1 92 ? 2.801 -17.443 7.182 1.00 82.44 92 LYS A N 1
ATOM 707 C CA . LYS A 1 92 ? 2.257 -16.931 8.439 1.00 82.44 92 LYS A CA 1
ATOM 708 C C . LYS A 1 92 ? 1.071 -15.990 8.225 1.00 82.44 92 LYS A C 1
ATOM 710 O O . LYS A 1 92 ? 0.103 -16.071 8.973 1.00 82.44 92 LYS A O 1
ATOM 715 N N . LEU A 1 93 ? 1.136 -15.119 7.217 1.00 85.00 93 LEU A N 1
ATOM 716 C CA . LEU A 1 93 ? 0.005 -14.281 6.821 1.00 85.00 93 LEU A CA 1
ATOM 717 C C . LEU A 1 93 ? -1.187 -15.149 6.409 1.00 85.00 93 LEU A C 1
ATOM 719 O O . LEU A 1 93 ? -2.274 -14.929 6.922 1.00 85.00 93 LEU A O 1
ATOM 723 N N . ASP A 1 94 ? -0.987 -16.142 5.540 1.00 82.44 94 ASP A N 1
ATOM 724 C CA . ASP A 1 94 ? -2.075 -17.010 5.076 1.00 82.44 94 ASP A CA 1
ATOM 725 C C . ASP A 1 94 ? -2.724 -17.784 6.254 1.00 82.44 94 ASP A C 1
ATOM 727 O O . ASP A 1 94 ? -3.949 -17.836 6.344 1.00 82.44 94 ASP A O 1
ATOM 731 N N . GLU A 1 95 ? -1.933 -18.278 7.219 1.00 88.69 95 GLU A N 1
ATOM 732 C CA . GLU A 1 95 ? -2.438 -18.898 8.461 1.00 88.69 95 GLU A CA 1
ATOM 733 C C . GLU A 1 95 ? -3.278 -17.928 9.312 1.00 88.69 95 GLU A C 1
ATOM 735 O O . GLU A 1 95 ? -4.339 -18.292 9.816 1.00 88.69 95 GLU A O 1
ATOM 740 N N . LEU A 1 96 ? -2.807 -16.692 9.498 1.00 89.81 96 LEU A N 1
ATOM 741 C CA . LEU A 1 96 ? -3.516 -15.677 10.283 1.00 89.81 96 LEU A CA 1
ATOM 742 C C . LEU A 1 96 ? -4.815 -15.240 9.589 1.00 89.81 96 LEU A C 1
ATOM 744 O O . LEU A 1 96 ? -5.843 -15.064 10.239 1.00 89.81 96 LEU A O 1
ATOM 748 N N . LEU A 1 97 ? -4.793 -15.103 8.264 1.00 89.00 97 LEU A N 1
ATOM 749 C CA . LEU A 1 97 ? -5.977 -14.785 7.469 1.00 89.00 97 LEU A CA 1
ATOM 750 C C . LEU A 1 97 ? -7.063 -15.854 7.625 1.00 89.00 97 LEU A C 1
ATOM 752 O O . LEU A 1 97 ? -8.225 -15.518 7.860 1.00 89.00 97 LEU A O 1
ATOM 756 N N . GLU A 1 98 ? -6.677 -17.131 7.576 1.00 91.12 98 GLU A N 1
ATOM 757 C CA . GLU A 1 98 ? -7.586 -18.253 7.813 1.00 91.12 98 GLU A CA 1
ATOM 758 C C . GLU A 1 98 ? -8.157 -18.232 9.240 1.00 91.12 98 GLU A C 1
ATOM 760 O O . GLU A 1 98 ? -9.372 -18.327 9.416 1.00 91.12 98 GLU A O 1
ATOM 765 N N . GLN A 1 99 ? -7.312 -18.021 10.256 1.00 94.81 99 GLN A N 1
ATOM 766 C CA . GLN A 1 99 ? -7.726 -17.969 11.667 1.00 94.81 99 GLN A CA 1
ATOM 767 C C . GLN A 1 99 ? -8.754 -16.870 11.960 1.00 94.81 99 GLN A C 1
ATOM 769 O O . GLN A 1 99 ? -9.665 -17.072 12.761 1.00 94.81 99 GLN A O 1
ATOM 774 N N . HIS A 1 100 ? -8.617 -15.713 11.314 1.00 93.62 100 HIS A N 1
ATOM 775 C CA . HIS A 1 100 ? -9.491 -14.561 11.532 1.00 93.62 100 HIS A CA 1
ATOM 776 C C . HIS A 1 100 ? -10.648 -14.465 10.520 1.00 93.62 100 HIS A C 1
ATOM 778 O O . HIS A 1 100 ? -11.495 -13.574 10.637 1.00 93.62 100 HIS A O 1
ATOM 784 N N . GLY A 1 101 ? -10.719 -15.376 9.542 1.00 93.62 101 GLY A N 1
ATOM 785 C CA . GLY A 1 101 ? -11.757 -15.385 8.508 1.00 93.62 101 GLY A CA 1
ATOM 786 C C . GLY A 1 101 ? -11.698 -14.170 7.575 1.00 93.62 101 GLY A C 1
ATOM 787 O O . GLY A 1 101 ? -12.741 -13.631 7.208 1.00 93.62 101 GLY A O 1
ATOM 788 N N . LEU A 1 102 ? -10.491 -13.716 7.228 1.00 91.12 102 LEU A N 1
ATOM 789 C CA . LEU A 1 102 ? -10.233 -12.601 6.313 1.00 91.12 102 LEU A CA 1
ATOM 790 C C . LEU A 1 102 ? -9.640 -13.127 5.008 1.00 91.12 102 LEU A C 1
ATOM 792 O O . LEU A 1 102 ? -8.681 -13.892 5.015 1.00 91.12 102 LEU A O 1
ATOM 796 N N . SER A 1 103 ? -10.166 -12.691 3.866 1.00 89.38 103 SER A N 1
ATOM 797 C CA . SER A 1 103 ? -9.526 -12.995 2.584 1.00 89.38 103 SER A CA 1
ATOM 798 C C . SER A 1 103 ? -8.282 -12.130 2.363 1.00 89.38 103 SER A C 1
ATOM 800 O O . SER A 1 103 ? -8.153 -11.028 2.902 1.00 89.38 103 SER A O 1
ATOM 802 N N . PHE A 1 104 ? -7.375 -12.596 1.502 1.00 84.50 104 PHE A N 1
ATOM 803 C CA . PHE A 1 104 ? -6.204 -11.809 1.112 1.00 84.50 104 PHE A CA 1
ATOM 804 C C . PHE A 1 104 ? -6.593 -10.485 0.431 1.00 84.50 104 PHE A C 1
ATOM 806 O O . PHE A 1 104 ? -5.957 -9.465 0.678 1.00 84.50 104 PHE A O 1
ATOM 813 N N . GLU A 1 105 ? -7.657 -10.469 -0.381 1.00 87.44 105 GLU A N 1
ATOM 814 C CA . GLU A 1 105 ? -8.157 -9.237 -1.007 1.00 87.44 105 GLU A CA 1
ATOM 815 C C . GLU A 1 105 ? -8.663 -8.231 0.032 1.00 87.44 105 GLU A C 1
ATOM 817 O O . GLU A 1 105 ? -8.318 -7.053 -0.046 1.00 87.44 105 GLU A O 1
ATOM 822 N N . GLN A 1 106 ? -9.414 -8.691 1.039 1.00 90.06 106 GLN A N 1
ATOM 823 C CA . GLN A 1 106 ? -9.851 -7.836 2.147 1.00 90.06 106 GLN A CA 1
ATOM 824 C C . GLN A 1 106 ? -8.657 -7.283 2.919 1.00 90.06 106 GLN A C 1
ATOM 826 O O . GLN A 1 106 ? -8.576 -6.079 3.132 1.00 90.06 106 GLN A O 1
ATOM 831 N N . TYR A 1 107 ? -7.688 -8.132 3.263 1.00 90.56 107 TYR A N 1
ATOM 832 C CA . TYR A 1 107 ? -6.466 -7.693 3.933 1.00 90.56 107 TYR A CA 1
ATOM 833 C C . TYR A 1 107 ? -5.705 -6.630 3.126 1.00 90.56 107 TYR A C 1
ATOM 835 O O . TYR A 1 107 ? -5.273 -5.622 3.687 1.00 90.56 107 TYR A O 1
ATOM 843 N N . MET A 1 108 ? -5.573 -6.807 1.807 1.00 87.44 108 MET A N 1
ATOM 844 C CA . MET A 1 108 ? -4.918 -5.829 0.933 1.00 87.44 108 MET A CA 1
ATOM 845 C C . MET A 1 108 ? -5.703 -4.514 0.854 1.00 87.44 108 MET A C 1
ATOM 847 O O . MET A 1 108 ? -5.106 -3.450 1.008 1.00 87.44 108 MET A O 1
ATOM 851 N N . ARG A 1 109 ? -7.034 -4.568 0.691 1.00 93.38 109 ARG A N 1
ATOM 852 C CA . ARG A 1 109 ? -7.906 -3.379 0.731 1.00 93.38 109 ARG A CA 1
ATOM 853 C C . ARG A 1 109 ? -7.719 -2.605 2.036 1.00 93.38 109 ARG A C 1
ATOM 855 O O . ARG A 1 109 ? -7.508 -1.395 2.000 1.00 93.38 109 ARG A O 1
ATOM 862 N N . LEU A 1 110 ? -7.775 -3.301 3.173 1.00 95.75 110 LEU A N 1
ATOM 863 C CA . LEU A 1 110 ? -7.634 -2.709 4.507 1.00 95.75 110 LEU A CA 1
ATOM 864 C C . LEU A 1 110 ? -6.226 -2.154 4.732 1.00 95.75 110 LEU A C 1
ATOM 866 O O . LEU A 1 110 ? -6.080 -1.088 5.322 1.00 95.75 110 LEU A O 1
ATOM 870 N N . THR A 1 111 ? -5.197 -2.808 4.188 1.00 93.38 111 THR A N 1
ATOM 871 C CA . THR A 1 111 ? -3.827 -2.276 4.187 1.00 93.38 111 THR A CA 1
ATOM 872 C C . THR A 1 111 ? -3.763 -0.937 3.456 1.00 93.38 111 THR A C 1
ATOM 874 O O . THR A 1 111 ? -3.230 0.030 4.000 1.00 93.38 111 THR A O 1
ATOM 877 N N . PHE A 1 112 ? -4.361 -0.834 2.265 1.00 94.12 112 PHE A N 1
ATOM 878 C CA . PHE A 1 112 ? -4.408 0.433 1.533 1.00 94.12 112 PHE A CA 1
ATOM 879 C C . PHE A 1 112 ? -5.225 1.494 2.265 1.00 94.12 112 PHE A C 1
ATOM 881 O O . PHE A 1 112 ? -4.773 2.631 2.349 1.00 94.12 112 PHE A O 1
ATOM 888 N N . LEU A 1 113 ? -6.383 1.137 2.822 1.00 96.19 113 LEU A N 1
ATOM 889 C CA . LEU A 1 113 ? -7.226 2.048 3.597 1.00 96.19 113 LEU A CA 1
ATOM 890 C C . LEU A 1 113 ? -6.454 2.629 4.792 1.00 96.19 113 LEU A C 1
ATOM 892 O O . LEU A 1 113 ? -6.340 3.846 4.933 1.00 96.19 113 LEU A O 1
ATOM 896 N N . VAL A 1 114 ? -5.899 1.757 5.634 1.00 96.38 114 VAL A N 1
ATOM 897 C CA . VAL A 1 114 ? -5.295 2.136 6.916 1.00 96.38 114 VAL A CA 1
ATOM 898 C C . VAL A 1 114 ? -3.933 2.787 6.696 1.00 96.38 114 VAL A C 1
ATOM 900 O O . VAL A 1 114 ? -3.710 3.920 7.121 1.00 96.38 114 VAL A O 1
ATOM 903 N N . TYR A 1 115 ? -3.026 2.098 6.002 1.00 92.81 115 TYR A N 1
ATOM 904 C CA . TYR A 1 115 ? -1.626 2.507 5.887 1.00 92.81 115 TYR A CA 1
ATOM 905 C C . TYR A 1 115 ? -1.341 3.335 4.644 1.00 92.81 115 TYR A C 1
ATOM 907 O O . TYR A 1 115 ? -0.496 4.219 4.705 1.00 92.81 115 TYR A O 1
ATOM 915 N N . GLY A 1 116 ? -2.042 3.085 3.535 1.00 90.69 116 GLY A N 1
ATOM 916 C CA . GLY A 1 116 ? -1.857 3.837 2.292 1.00 90.69 116 GLY A CA 1
ATOM 917 C C . GLY A 1 116 ? -2.643 5.148 2.233 1.00 90.69 116 GLY A C 1
ATOM 918 O O . GLY A 1 116 ? -2.188 6.117 1.624 1.00 90.69 116 GLY A O 1
ATOM 919 N N . ARG A 1 117 ? -3.823 5.215 2.859 1.00 94.00 117 ARG A N 1
ATOM 920 C CA . ARG A 1 117 ? -4.698 6.395 2.820 1.00 94.00 117 ARG A CA 1
ATOM 921 C C . ARG A 1 117 ? -4.701 7.152 4.126 1.00 94.00 117 ARG A C 1
ATOM 923 O O . ARG A 1 117 ? -4.122 8.234 4.181 1.00 94.00 117 ARG A O 1
ATOM 930 N N . TRP A 1 118 ? -5.342 6.598 5.150 1.00 97.25 118 TRP A N 1
ATOM 931 C CA . TRP A 1 118 ? -5.578 7.321 6.392 1.00 97.25 118 TRP A CA 1
ATOM 932 C C . TRP A 1 118 ? -4.260 7.735 7.048 1.00 97.25 118 TRP A C 1
ATOM 934 O O . TRP A 1 118 ? -4.024 8.931 7.213 1.00 97.25 118 TRP A O 1
ATOM 944 N N . LEU A 1 119 ? -3.345 6.791 7.297 1.00 95.75 119 LEU A N 1
ATOM 945 C CA . LEU A 1 119 ? -2.095 7.095 7.991 1.00 95.75 119 LEU A CA 1
ATOM 946 C C . LEU A 1 119 ? -1.228 8.106 7.224 1.00 95.75 119 LEU A C 1
ATOM 948 O O . LEU A 1 119 ? -0.699 9.041 7.821 1.00 95.75 119 LEU A O 1
ATOM 952 N N . ARG A 1 120 ? -1.105 7.978 5.893 1.00 92.81 120 ARG A N 1
ATOM 953 C CA . ARG A 1 120 ? -0.359 8.955 5.069 1.00 92.81 120 ARG A CA 1
ATOM 954 C C . ARG A 1 120 ? -1.020 10.333 5.046 1.00 92.81 120 ARG A C 1
ATOM 956 O O . ARG A 1 120 ? -0.320 11.334 4.893 1.00 92.81 120 ARG A O 1
ATOM 963 N N . ALA A 1 121 ? -2.340 10.399 5.198 1.00 94.94 121 ALA A N 1
ATOM 964 C CA . ALA A 1 121 ? -3.077 11.653 5.214 1.00 94.94 121 ALA A CA 1
ATOM 965 C C . ALA A 1 121 ? -3.031 12.367 6.576 1.00 94.94 121 ALA A C 1
ATOM 967 O O . ALA A 1 121 ? -2.953 13.593 6.596 1.00 94.94 121 ALA A O 1
ATOM 968 N N . VAL A 1 122 ? -3.021 11.634 7.696 1.00 95.50 122 VAL A N 1
ATOM 969 C CA . VAL A 1 122 ? -2.958 12.222 9.053 1.00 95.50 122 VAL A CA 1
ATOM 970 C C . VAL A 1 122 ? -1.540 12.381 9.598 1.00 95.50 122 VAL A C 1
ATOM 972 O O . VAL A 1 122 ? -1.342 13.057 10.607 1.00 95.50 122 VAL A O 1
ATOM 975 N N . SER A 1 123 ? -0.546 11.744 8.974 1.00 90.25 123 SER A N 1
ATOM 976 C CA . SER A 1 123 ? 0.849 11.871 9.391 1.00 90.25 123 SER A CA 1
ATOM 977 C C . SER A 1 123 ? 1.448 13.194 8.925 1.00 90.25 123 SER A C 1
ATOM 979 O O . SER A 1 123 ? 1.368 13.543 7.746 1.00 90.25 123 SER A O 1
ATOM 981 N N . ASP A 1 124 ? 2.146 13.890 9.820 1.00 87.31 124 ASP A N 1
ATOM 982 C CA . ASP A 1 124 ? 2.967 15.059 9.474 1.00 87.31 124 ASP A CA 1
ATOM 983 C C . ASP A 1 124 ? 4.297 14.674 8.814 1.00 87.31 124 ASP A C 1
ATOM 985 O O . ASP A 1 124 ? 5.001 15.520 8.257 1.00 87.31 124 ASP A O 1
ATOM 989 N N . ARG A 1 125 ? 4.655 13.384 8.847 1.00 84.75 125 ARG A N 1
ATOM 990 C CA . ARG A 1 125 ? 5.876 12.894 8.212 1.00 84.75 125 ARG A CA 1
ATOM 991 C C . ARG A 1 125 ? 5.723 12.936 6.686 1.00 84.75 125 ARG A C 1
ATOM 993 O O . ARG A 1 125 ? 4.627 12.700 6.166 1.00 84.75 125 ARG A O 1
ATOM 1000 N N . PRO A 1 126 ? 6.811 13.203 5.943 1.00 80.44 126 PRO A N 1
ATOM 1001 C CA . PRO A 1 126 ? 6.815 13.014 4.500 1.00 80.44 126 PRO A CA 1
ATOM 1002 C C . PRO A 1 126 ? 6.423 11.575 4.153 1.00 80.44 126 PRO A C 1
ATOM 1004 O O . PRO A 1 126 ? 6.931 10.633 4.765 1.00 80.44 126 PRO A O 1
ATOM 1007 N N . SER A 1 127 ? 5.542 11.408 3.167 1.00 82.69 127 SER A N 1
ATOM 1008 C CA . SER A 1 127 ? 5.165 10.083 2.674 1.00 82.69 127 SER A CA 1
ATOM 1009 C C . SER A 1 127 ? 6.408 9.372 2.104 1.00 82.69 127 SER A C 1
ATOM 1011 O O . SER A 1 127 ? 7.093 9.936 1.238 1.00 82.69 127 SER A O 1
ATOM 1013 N N . PRO A 1 128 ? 6.740 8.150 2.566 1.00 84.25 128 PRO A N 1
ATOM 1014 C CA . PRO A 1 128 ? 7.830 7.371 1.979 1.00 84.25 128 PRO A CA 1
ATOM 1015 C C . PRO A 1 128 ? 7.572 7.045 0.498 1.00 84.25 128 PRO A C 1
ATOM 1017 O O . PRO A 1 128 ? 8.518 6.963 -0.288 1.00 84.25 128 PRO A O 1
ATOM 1020 N N . GLU A 1 129 ? 6.304 6.935 0.101 1.00 86.38 129 GLU A N 1
ATOM 1021 C CA . GLU A 1 129 ? 5.856 6.718 -1.274 1.00 86.38 129 GLU A CA 1
ATOM 1022 C C . GLU A 1 129 ? 6.256 7.869 -2.199 1.00 86.38 129 GLU A C 1
ATOM 1024 O O . GLU A 1 129 ? 6.736 7.617 -3.300 1.00 86.38 129 GLU A O 1
ATOM 1029 N N . ALA A 1 130 ? 6.149 9.124 -1.750 1.00 86.88 130 ALA A N 1
ATOM 1030 C CA . ALA A 1 130 ? 6.549 10.290 -2.544 1.00 86.88 130 ALA A CA 1
ATOM 1031 C C . ALA A 1 130 ? 8.037 10.257 -2.924 1.00 86.88 130 ALA A C 1
ATOM 1033 O O . ALA A 1 130 ? 8.411 10.461 -4.084 1.00 86.88 130 ALA A O 1
ATOM 1034 N N . LYS A 1 131 ? 8.902 9.916 -1.960 1.00 84.75 131 LYS A N 1
ATOM 1035 C CA . LYS A 1 131 ? 10.333 9.727 -2.225 1.00 84.75 131 LYS A CA 1
ATOM 1036 C C . LYS A 1 131 ? 10.563 8.589 -3.223 1.00 84.75 131 LYS A C 1
ATOM 1038 O O . LYS A 1 131 ? 11.318 8.781 -4.176 1.00 84.75 131 LYS A O 1
ATOM 1043 N N . LEU A 1 132 ? 9.906 7.444 -3.026 1.00 82.31 132 LEU A N 1
ATOM 1044 C CA . LEU A 1 132 ? 10.053 6.289 -3.913 1.00 82.31 132 LEU A CA 1
ATOM 1045 C C . LEU A 1 132 ? 9.589 6.606 -5.343 1.00 82.31 132 LEU A C 1
ATOM 1047 O O . LEU A 1 132 ? 10.287 6.279 -6.297 1.00 82.31 132 LEU A O 1
ATOM 1051 N N . VAL A 1 133 ? 8.450 7.281 -5.510 1.00 85.38 133 VAL A N 1
ATOM 1052 C CA . VAL A 1 133 ? 7.927 7.681 -6.826 1.00 85.38 133 VAL A CA 1
ATOM 1053 C C . VAL A 1 133 ? 8.927 8.560 -7.567 1.00 85.38 133 VAL A C 1
ATOM 1055 O O . VAL A 1 133 ? 9.162 8.333 -8.753 1.00 85.38 133 VAL A O 1
ATOM 1058 N N . ARG A 1 134 ? 9.564 9.517 -6.882 1.00 84.38 134 ARG A N 1
ATOM 1059 C CA . ARG A 1 134 ? 10.606 10.360 -7.485 1.00 84.38 134 ARG A CA 1
ATOM 1060 C C . ARG A 1 134 ? 11.810 9.538 -7.949 1.00 84.38 134 ARG A C 1
ATOM 1062 O O . ARG A 1 134 ? 12.224 9.670 -9.097 1.00 84.38 134 ARG A O 1
ATOM 1069 N N . GLU A 1 135 ? 12.336 8.667 -7.091 1.00 84.38 135 GLU A N 1
ATOM 1070 C CA . GLU A 1 135 ? 13.497 7.819 -7.412 1.00 84.38 135 GLU A CA 1
ATOM 1071 C C . GLU A 1 135 ? 13.202 6.862 -8.579 1.00 84.38 135 GLU A C 1
ATOM 1073 O O . GLU A 1 135 ? 14.006 6.717 -9.505 1.00 84.38 135 GLU A O 1
ATOM 1078 N N . LEU A 1 136 ? 12.014 6.251 -8.591 1.00 81.62 136 LEU A N 1
ATOM 1079 C CA . LEU A 1 136 ? 11.577 5.392 -9.688 1.00 81.62 136 LEU A CA 1
ATOM 1080 C C . LEU A 1 136 ? 11.352 6.186 -10.981 1.00 81.62 136 LEU A C 1
ATOM 1082 O O . LEU A 1 136 ? 11.679 5.688 -12.059 1.00 81.62 136 LEU A O 1
ATOM 1086 N N . ALA A 1 137 ? 10.827 7.411 -10.907 1.00 83.94 137 ALA A N 1
ATOM 1087 C CA . ALA A 1 137 ? 10.640 8.266 -12.078 1.00 83.94 137 ALA A CA 1
ATOM 1088 C C . ALA A 1 137 ? 11.984 8.651 -12.717 1.00 83.94 137 ALA A C 1
ATOM 1090 O O . ALA A 1 137 ? 12.131 8.565 -13.939 1.00 83.94 137 ALA A O 1
ATOM 1091 N N . GLU A 1 138 ? 12.987 8.999 -11.908 1.00 82.81 138 GLU A N 1
ATOM 1092 C CA . GLU A 1 138 ? 14.353 9.256 -12.378 1.00 82.81 138 GLU A CA 1
ATOM 1093 C C . GLU A 1 138 ? 14.958 8.016 -13.052 1.00 82.81 138 GLU A C 1
ATOM 1095 O O . GLU A 1 138 ? 15.486 8.106 -14.167 1.00 82.81 138 GLU A O 1
ATOM 1100 N N . LEU A 1 139 ? 14.807 6.839 -12.431 1.00 82.31 139 LEU A N 1
ATOM 1101 C CA . LEU A 1 139 ? 15.241 5.569 -13.011 1.00 82.31 139 LEU A CA 1
ATOM 1102 C C . LEU A 1 139 ? 14.531 5.281 -14.342 1.00 82.31 139 LEU A C 1
ATOM 1104 O O . LEU A 1 139 ? 15.189 4.925 -15.320 1.00 82.31 139 LEU A O 1
ATOM 1108 N N . ALA A 1 140 ? 13.212 5.469 -14.419 1.00 82.62 140 ALA A N 1
ATOM 1109 C CA . ALA A 1 140 ? 12.438 5.255 -15.640 1.00 82.62 140 ALA A CA 1
ATOM 1110 C C . ALA A 1 140 ? 12.926 6.153 -16.786 1.00 82.62 140 ALA A C 1
ATOM 1112 O O . ALA A 1 140 ? 13.107 5.678 -17.909 1.00 82.62 140 ALA A O 1
ATOM 1113 N N . VAL A 1 141 ? 13.198 7.432 -16.502 1.00 88.12 141 VAL A N 1
ATOM 1114 C CA . VAL A 1 141 ? 13.767 8.372 -17.479 1.00 88.12 141 VAL A CA 1
ATOM 1115 C C . VAL A 1 141 ? 15.159 7.920 -17.923 1.00 88.12 141 VAL A C 1
ATOM 1117 O O . VAL A 1 141 ? 15.449 7.937 -19.121 1.00 88.12 141 VAL A O 1
ATOM 1120 N N . GLY A 1 142 ? 16.010 7.478 -16.994 1.00 84.00 142 GLY A N 1
ATOM 1121 C CA . GLY A 1 142 ? 17.340 6.947 -17.301 1.00 84.00 142 GLY A CA 1
ATOM 1122 C C . GLY A 1 142 ? 17.295 5.728 -18.227 1.00 84.00 142 GLY A C 1
ATOM 1123 O O . GLY A 1 142 ? 17.959 5.714 -19.265 1.00 84.00 142 GLY A O 1
ATOM 1124 N N . LEU A 1 143 ? 16.456 4.737 -17.905 1.00 80.94 143 LEU A N 1
ATOM 1125 C CA . LEU A 1 143 ? 16.259 3.529 -18.717 1.00 80.94 143 LEU A CA 1
ATOM 1126 C C . LEU A 1 143 ? 15.688 3.865 -20.104 1.00 80.94 143 LEU A C 1
ATOM 1128 O O . LEU A 1 143 ? 16.153 3.334 -21.113 1.00 80.94 143 LEU A O 1
ATOM 1132 N N . GLN A 1 144 ? 14.720 4.783 -20.173 1.00 88.12 144 GLN A N 1
ATOM 1133 C CA . GLN A 1 144 ? 14.132 5.237 -21.434 1.00 88.12 144 GLN A CA 1
ATOM 1134 C C . GLN A 1 144 ? 15.159 5.957 -22.319 1.00 88.12 144 GLN A C 1
ATOM 1136 O O . GLN A 1 144 ? 15.218 5.696 -23.520 1.00 88.12 144 GLN A O 1
ATOM 1141 N N . ARG A 1 145 ? 16.000 6.824 -21.741 1.00 92.25 145 ARG A N 1
ATOM 1142 C CA . ARG A 1 145 ? 17.097 7.489 -22.464 1.00 92.25 145 ARG A CA 1
ATOM 1143 C C . ARG A 1 145 ? 18.146 6.492 -22.943 1.00 92.25 145 ARG A C 1
ATOM 1145 O O . ARG A 1 145 ? 18.622 6.626 -24.065 1.00 92.25 145 ARG A O 1
ATOM 1152 N N . HIS A 1 146 ? 18.478 5.486 -22.133 1.00 88.06 146 HIS A N 1
ATOM 1153 C CA . HIS A 1 146 ? 19.410 4.435 -22.535 1.00 88.06 146 HIS A CA 1
ATOM 1154 C C . HIS A 1 146 ? 18.878 3.656 -23.744 1.00 88.06 146 HIS A C 1
ATOM 1156 O O . HIS A 1 146 ? 19.592 3.531 -24.733 1.00 88.06 146 HIS A O 1
ATOM 1162 N N . LEU A 1 147 ? 17.608 3.235 -23.714 1.00 90.88 147 LEU A N 1
ATOM 1163 C CA . LEU A 1 147 ? 16.949 2.553 -24.835 1.00 90.88 147 LEU A CA 1
ATOM 1164 C C . LEU A 1 147 ? 16.867 3.403 -26.110 1.00 90.88 147 LEU A C 1
ATOM 1166 O O . LEU A 1 147 ? 16.910 2.845 -27.202 1.00 90.88 147 LEU A O 1
ATOM 1170 N N . ALA A 1 148 ? 16.709 4.722 -25.983 1.00 93.62 148 ALA A N 1
ATOM 1171 C CA . ALA A 1 148 ? 16.575 5.621 -27.128 1.00 93.62 148 ALA A CA 1
ATOM 1172 C C . ALA A 1 148 ? 17.924 5.990 -27.760 1.00 93.62 148 ALA A C 1
ATOM 1174 O O . ALA A 1 148 ? 18.041 6.006 -28.982 1.00 93.62 148 ALA A O 1
ATOM 1175 N N . ASN A 1 149 ? 18.931 6.285 -26.934 1.00 93.75 149 ASN A N 1
ATOM 1176 C CA . ASN A 1 149 ? 20.177 6.896 -27.398 1.00 93.75 149 ASN A CA 1
ATOM 1177 C C . ASN A 1 149 ? 21.316 5.888 -27.555 1.00 93.75 149 ASN A C 1
ATOM 1179 O O . ASN A 1 149 ? 22.143 6.050 -28.441 1.00 93.75 149 ASN A O 1
ATOM 1183 N N . ASN A 1 150 ? 21.361 4.864 -26.699 1.00 92.94 150 ASN A N 1
ATOM 1184 C CA . ASN A 1 150 ? 22.416 3.850 -26.669 1.00 92.94 150 ASN A CA 1
ATOM 1185 C C . ASN A 1 150 ? 21.795 2.456 -26.458 1.00 92.94 150 ASN A C 1
ATOM 1187 O O . ASN A 1 150 ? 22.068 1.830 -25.429 1.00 92.94 150 ASN A O 1
ATOM 1191 N N . PRO A 1 151 ? 20.895 1.988 -27.345 1.00 88.56 151 PRO A N 1
ATOM 1192 C CA . PRO A 1 151 ? 20.249 0.695 -27.162 1.00 88.56 151 PRO A CA 1
ATOM 1193 C C . PRO A 1 151 ? 21.293 -0.433 -27.143 1.00 88.56 151 PRO A C 1
ATOM 1195 O O . PRO A 1 151 ? 22.216 -0.406 -27.958 1.00 88.56 151 PRO A O 1
ATOM 1198 N N . PRO A 1 152 ? 21.152 -1.443 -26.263 1.00 88.88 152 PRO A N 1
ATOM 1199 C CA . PRO A 1 152 ? 22.016 -2.617 -26.298 1.00 88.88 152 PRO A CA 1
ATOM 1200 C C . PRO A 1 152 ? 21.987 -3.296 -27.674 1.00 88.88 152 PRO A C 1
ATOM 1202 O O . PRO A 1 152 ? 20.909 -3.491 -28.241 1.00 88.88 152 PRO A O 1
ATOM 1205 N N . GLU A 1 153 ? 23.160 -3.676 -28.186 1.00 91.31 153 GLU A N 1
ATOM 1206 C CA . GLU A 1 153 ? 23.289 -4.396 -29.462 1.00 91.31 153 GLU A CA 1
ATOM 1207 C C . GLU A 1 153 ? 22.732 -5.824 -29.372 1.00 91.31 153 GLU A C 1
ATOM 1209 O O . GLU A 1 153 ? 22.127 -6.314 -30.323 1.00 91.31 153 GLU A O 1
ATOM 1214 N N . ASP A 1 154 ? 22.888 -6.478 -28.212 1.00 92.88 154 ASP A N 1
ATOM 1215 C CA . ASP A 1 154 ? 22.286 -7.783 -27.930 1.00 92.88 154 ASP A CA 1
ATOM 1216 C C . ASP A 1 154 ? 20.760 -7.646 -27.736 1.00 92.88 154 ASP A C 1
ATOM 1218 O O . ASP A 1 154 ? 20.321 -6.994 -26.776 1.00 92.88 154 ASP A O 1
ATOM 1222 N N . PRO A 1 155 ? 19.933 -8.307 -28.572 1.00 90.38 155 PRO A N 1
ATOM 1223 C CA . PRO A 1 155 ? 18.479 -8.290 -28.437 1.00 90.38 155 PRO A CA 1
ATOM 1224 C C . PRO A 1 155 ? 17.992 -8.722 -27.051 1.00 90.38 155 PRO A C 1
ATOM 1226 O O . PRO A 1 155 ? 17.067 -8.120 -26.512 1.00 90.38 155 PRO A O 1
ATOM 1229 N N . LYS A 1 156 ? 18.648 -9.703 -26.415 1.00 83.94 156 LYS A N 1
ATOM 1230 C CA . LYS A 1 156 ? 18.241 -10.170 -25.079 1.00 83.94 156 LYS A CA 1
ATOM 1231 C C . LYS A 1 156 ? 18.498 -9.117 -24.007 1.00 83.94 156 LYS A C 1
ATOM 1233 O O . LYS A 1 156 ? 17.696 -8.967 -23.085 1.00 83.94 156 LYS A O 1
ATOM 1238 N N . ALA A 1 157 ? 19.613 -8.396 -24.100 1.00 81.12 157 ALA A N 1
ATOM 1239 C CA . ALA A 1 157 ? 19.914 -7.288 -23.201 1.00 81.12 157 ALA A CA 1
ATOM 1240 C C . ALA A 1 157 ? 18.925 -6.127 -23.386 1.00 81.12 157 ALA A C 1
ATOM 1242 O O . ALA A 1 157 ? 18.489 -5.527 -22.401 1.00 81.12 157 ALA A O 1
ATOM 1243 N N . ARG A 1 158 ? 18.518 -5.850 -24.630 1.00 83.81 158 ARG A N 1
ATOM 1244 C CA . ARG A 1 158 ? 17.497 -4.846 -24.944 1.00 83.81 158 ARG A CA 1
ATOM 1245 C C . ARG A 1 158 ? 16.122 -5.220 -24.384 1.00 83.81 158 ARG A C 1
ATOM 1247 O O . ARG A 1 158 ? 15.505 -4.373 -23.739 1.00 83.81 158 ARG A O 1
ATOM 1254 N N . ASP A 1 159 ? 15.679 -6.463 -24.563 1.00 82.81 159 ASP A N 1
ATOM 1255 C CA . ASP A 1 159 ? 14.402 -6.952 -24.026 1.00 82.81 159 ASP A CA 1
ATOM 1256 C C . ASP A 1 159 ? 14.370 -6.839 -22.495 1.00 82.81 159 ASP A C 1
ATOM 1258 O O . ASP A 1 159 ? 13.435 -6.275 -21.931 1.00 82.81 159 ASP A O 1
ATOM 1262 N N . ARG A 1 160 ? 15.446 -7.258 -21.812 1.00 80.12 160 ARG A N 1
ATOM 1263 C CA . ARG A 1 160 ? 15.577 -7.106 -20.348 1.00 80.12 160 ARG A CA 1
ATOM 1264 C C . ARG A 1 160 ? 15.479 -5.655 -19.894 1.00 80.12 160 ARG A C 1
ATOM 1266 O O . ARG A 1 160 ? 14.906 -5.362 -18.847 1.00 80.12 160 ARG A O 1
ATOM 1273 N N . LEU A 1 161 ? 16.057 -4.736 -20.662 1.00 80.06 161 LEU A N 1
ATOM 1274 C CA . LEU A 1 161 ? 16.020 -3.315 -20.347 1.00 80.06 161 LEU A CA 1
ATOM 1275 C C . LEU A 1 161 ? 14.609 -2.728 -20.525 1.00 80.06 161 LEU A C 1
ATOM 1277 O O . LEU A 1 161 ? 14.182 -1.899 -19.719 1.00 80.06 161 LEU A O 1
ATOM 1281 N N . GLN A 1 162 ? 13.867 -3.184 -21.538 1.00 81.31 162 GLN A N 1
ATOM 1282 C CA . GLN A 1 162 ? 12.460 -2.827 -21.742 1.00 81.31 162 GLN A CA 1
ATOM 1283 C C . GLN A 1 162 ? 11.554 -3.395 -20.645 1.00 81.31 162 GLN A C 1
ATOM 1285 O O . GLN A 1 162 ? 10.715 -2.667 -20.117 1.00 81.31 162 GLN A O 1
ATOM 1290 N N . GLU A 1 163 ? 11.753 -4.656 -20.261 1.00 77.50 163 GLU A N 1
ATOM 1291 C CA . GLU A 1 163 ? 11.046 -5.294 -19.144 1.00 77.50 163 GLU A CA 1
ATOM 1292 C C . GLU A 1 163 ? 11.286 -4.534 -17.838 1.00 77.50 163 GLU A C 1
ATOM 1294 O O . GLU A 1 163 ? 10.338 -4.201 -17.131 1.00 77.50 163 GLU A O 1
ATOM 1299 N N . ARG A 1 164 ? 12.541 -4.162 -17.556 1.00 77.44 164 ARG A N 1
ATOM 1300 C CA . ARG A 1 164 ? 12.880 -3.356 -16.379 1.00 77.44 164 ARG A CA 1
ATOM 1301 C C . ARG A 1 164 ? 12.176 -2.000 -16.393 1.00 77.44 164 ARG A C 1
ATOM 1303 O O . ARG A 1 164 ? 11.655 -1.573 -15.369 1.00 77.44 164 ARG A O 1
ATOM 1310 N N . LEU A 1 165 ? 12.128 -1.322 -17.541 1.00 79.94 165 LEU A N 1
ATOM 1311 C CA . LEU A 1 165 ? 11.390 -0.063 -17.670 1.00 79.94 165 LEU A CA 1
ATOM 1312 C C . LEU A 1 165 ? 9.883 -0.257 -17.424 1.00 79.94 165 LEU A C 1
ATOM 1314 O O . LEU A 1 165 ? 9.261 0.578 -16.767 1.00 79.94 165 LEU A O 1
ATOM 1318 N N . ALA A 1 166 ? 9.294 -1.345 -17.926 1.00 78.81 166 ALA A N 1
ATOM 1319 C CA . ALA A 1 166 ? 7.892 -1.673 -17.682 1.00 78.81 166 ALA A CA 1
ATOM 1320 C C . ALA A 1 166 ? 7.622 -1.953 -16.193 1.00 78.81 166 ALA A C 1
ATOM 1322 O O . ALA A 1 166 ? 6.655 -1.424 -15.647 1.00 78.81 166 ALA A O 1
ATOM 1323 N N . ALA A 1 167 ? 8.506 -2.697 -15.524 1.00 74.88 167 ALA A N 1
ATOM 1324 C CA . ALA A 1 167 ? 8.414 -2.987 -14.095 1.00 74.88 167 ALA A CA 1
ATOM 1325 C C . ALA A 1 167 ? 8.483 -1.710 -13.242 1.00 74.88 167 ALA A C 1
ATOM 1327 O O . ALA A 1 167 ? 7.622 -1.488 -12.394 1.00 74.88 167 ALA A O 1
ATOM 1328 N N . VAL A 1 168 ? 9.443 -0.820 -13.522 1.00 76.19 168 VAL A N 1
ATOM 1329 C CA . VAL A 1 168 ? 9.567 0.474 -12.827 1.00 76.19 168 VAL A CA 1
ATOM 1330 C C . VAL A 1 168 ? 8.306 1.325 -13.017 1.00 76.19 168 VAL A C 1
ATOM 1332 O O . VAL A 1 168 ? 7.788 1.893 -12.059 1.00 76.19 168 VAL A O 1
ATOM 1335 N N . ARG A 1 169 ? 7.759 1.388 -14.239 1.00 79.62 169 ARG A N 1
ATOM 1336 C CA . ARG A 1 169 ? 6.508 2.120 -14.514 1.00 79.62 169 ARG A CA 1
ATOM 1337 C C . ARG A 1 169 ? 5.308 1.521 -13.787 1.00 79.62 169 ARG A C 1
ATOM 1339 O O . ARG A 1 169 ? 4.477 2.272 -13.286 1.00 79.62 169 ARG A O 1
ATOM 1346 N N . HIS A 1 170 ? 5.229 0.196 -13.712 1.00 78.38 170 HIS A N 1
ATOM 1347 C CA . HIS A 1 170 ? 4.189 -0.489 -12.954 1.00 78.38 170 HIS A CA 1
ATOM 1348 C C . HIS A 1 170 ? 4.276 -0.160 -11.456 1.00 78.38 170 HIS A C 1
ATOM 1350 O O . HIS A 1 170 ? 3.266 0.201 -10.860 1.00 78.38 170 HIS A O 1
ATOM 1356 N N . GLN A 1 171 ? 5.477 -0.183 -10.868 1.00 74.94 171 GLN A N 1
ATOM 1357 C CA . GLN A 1 171 ? 5.676 0.220 -9.472 1.00 74.94 171 GLN A CA 1
ATOM 1358 C C . GLN A 1 171 ? 5.280 1.680 -9.226 1.00 74.94 171 GLN A C 1
ATOM 1360 O O . GLN A 1 171 ? 4.610 1.964 -8.239 1.00 74.94 171 GLN A O 1
ATOM 1365 N N . ILE A 1 172 ? 5.625 2.604 -10.131 1.00 80.25 172 ILE A N 1
ATOM 1366 C CA . ILE A 1 172 ? 5.177 4.003 -10.028 1.00 80.25 172 ILE A CA 1
ATOM 1367 C C . ILE A 1 172 ? 3.649 4.077 -10.019 1.00 80.25 172 ILE A C 1
ATOM 1369 O O . ILE A 1 172 ? 3.083 4.717 -9.139 1.00 80.25 172 ILE A O 1
ATOM 1373 N N . ALA A 1 173 ? 2.981 3.412 -10.967 1.00 79.56 173 ALA A N 1
ATOM 1374 C CA . ALA A 1 173 ? 1.521 3.408 -11.049 1.00 79.56 173 ALA A CA 1
ATOM 1375 C C . ALA A 1 173 ? 0.865 2.822 -9.789 1.00 79.56 173 ALA A C 1
ATOM 1377 O O . ALA A 1 173 ? -0.224 3.246 -9.412 1.00 79.56 173 ALA A O 1
ATOM 1378 N N . PHE A 1 174 ? 1.539 1.879 -9.128 1.00 79.62 174 PHE A N 1
ATOM 1379 C CA . PHE A 1 174 ? 1.085 1.309 -7.869 1.00 79.62 174 PHE A CA 1
ATOM 1380 C C . PHE A 1 174 ? 1.218 2.286 -6.699 1.00 79.62 174 PHE A C 1
ATOM 1382 O O . PHE A 1 174 ? 0.280 2.445 -5.923 1.00 79.62 174 PHE A O 1
ATOM 1389 N N . VAL A 1 175 ? 2.395 2.889 -6.540 1.00 82.69 175 VAL A N 1
ATOM 1390 C CA . VAL A 1 175 ? 2.777 3.635 -5.332 1.00 82.69 175 VAL A CA 1
ATOM 1391 C C . VAL A 1 175 ? 2.258 5.077 -5.370 1.00 82.69 175 VAL A C 1
ATOM 1393 O O . VAL A 1 175 ? 1.890 5.644 -4.341 1.00 82.69 175 VAL A O 1
ATOM 1396 N N . ALA A 1 176 ? 2.186 5.681 -6.561 1.00 87.06 176 ALA A N 1
ATOM 1397 C CA . ALA A 1 176 ? 1.789 7.078 -6.750 1.00 87.06 176 ALA A CA 1
ATOM 1398 C C . ALA A 1 176 ? 0.421 7.467 -6.152 1.00 87.06 176 ALA A C 1
ATOM 1400 O O . ALA A 1 176 ? 0.332 8.566 -5.605 1.00 87.06 176 ALA A O 1
ATOM 1401 N N . PRO A 1 177 ? -0.626 6.616 -6.169 1.00 90.25 177 PRO A N 1
ATOM 1402 C CA . PRO A 1 177 ? -1.901 6.896 -5.504 1.00 90.25 177 PRO A CA 1
ATOM 1403 C C . PRO A 1 177 ? -1.815 7.190 -4.000 1.00 90.25 177 PRO A C 1
ATOM 1405 O O . PRO A 1 177 ? -2.780 7.717 -3.450 1.00 90.25 177 PRO A O 1
ATOM 1408 N N . PHE A 1 178 ? -0.700 6.854 -3.346 1.00 91.06 178 PHE A N 1
ATOM 1409 C CA . PHE A 1 178 ? -0.475 7.029 -1.907 1.00 91.06 178 PHE A CA 1
ATOM 1410 C C . PHE A 1 178 ? 0.576 8.109 -1.582 1.00 91.06 178 PHE A C 1
ATOM 1412 O O . PHE A 1 178 ? 0.813 8.428 -0.418 1.00 91.06 178 PHE A O 1
ATOM 1419 N N . ALA A 1 179 ? 1.205 8.695 -2.607 1.00 90.44 179 ALA A N 1
ATOM 1420 C CA . ALA A 1 179 ? 2.260 9.698 -2.486 1.00 90.44 179 ALA A CA 1
ATOM 1421 C C . ALA A 1 179 ? 1.695 11.107 -2.215 1.00 90.44 179 ALA A C 1
ATOM 1423 O O . ALA A 1 179 ? 1.758 12.000 -3.062 1.00 90.44 179 ALA A O 1
ATOM 1424 N N . TYR A 1 180 ? 1.107 11.319 -1.035 1.00 91.06 180 TYR A N 1
ATOM 1425 C CA . TYR A 1 180 ? 0.549 12.623 -0.660 1.00 91.06 180 TYR A CA 1
ATOM 1426 C C . TYR A 1 180 ? 1.650 13.579 -0.180 1.00 91.06 180 TYR A C 1
ATOM 1428 O O . TYR A 1 180 ? 2.265 13.367 0.867 1.00 91.06 180 TYR A O 1
ATOM 1436 N N . GLU A 1 181 ? 1.868 14.666 -0.917 1.00 88.25 181 GLU A N 1
ATOM 1437 C CA . GLU A 1 181 ? 2.914 15.654 -0.614 1.00 88.25 181 GLU A CA 1
ATOM 1438 C C . GLU A 1 181 ? 2.353 16.939 -0.000 1.00 88.25 181 GLU A C 1
ATOM 1440 O O . GLU A 1 181 ? 3.019 17.609 0.788 1.00 88.25 181 GLU A O 1
ATOM 1445 N N . THR A 1 182 ? 1.116 17.290 -0.344 1.00 91.31 182 THR A N 1
ATOM 1446 C CA . THR A 1 182 ? 0.512 18.576 0.020 1.00 91.31 182 THR A CA 1
ATOM 1447 C C . THR A 1 182 ? -0.631 18.412 1.014 1.00 91.31 182 THR A C 1
ATOM 1449 O O . THR A 1 182 ? -1.363 17.420 0.998 1.00 91.31 182 THR A O 1
ATOM 1452 N N . ALA A 1 183 ? -0.852 19.437 1.842 1.00 91.94 183 ALA A N 1
ATOM 1453 C CA . ALA A 1 183 ? -1.999 19.484 2.751 1.00 91.94 183 ALA A CA 1
ATOM 1454 C C . ALA A 1 183 ? -3.343 19.371 2.005 1.00 91.94 183 ALA A C 1
ATOM 1456 O O . ALA A 1 183 ? -4.270 18.735 2.498 1.00 91.94 183 ALA A O 1
ATOM 1457 N N . ALA A 1 184 ? -3.436 19.930 0.792 1.00 94.69 184 ALA A N 1
ATOM 1458 C CA . ALA A 1 184 ? -4.634 19.839 -0.040 1.00 94.69 184 ALA A CA 1
ATOM 1459 C C . ALA A 1 184 ? -4.939 18.393 -0.472 1.00 94.69 184 ALA A C 1
ATOM 1461 O O . ALA A 1 184 ? -6.087 17.963 -0.383 1.00 94.69 184 ALA A O 1
ATOM 1462 N N . GLN A 1 185 ? -3.921 17.626 -0.882 1.00 93.94 185 GLN A N 1
ATOM 1463 C CA . GLN A 1 185 ? -4.077 16.203 -1.216 1.00 93.94 185 GLN A CA 1
ATOM 1464 C C . GLN A 1 185 ? -4.500 15.385 0.005 1.00 93.94 185 GLN A C 1
ATOM 1466 O O . GLN A 1 185 ? -5.452 14.615 -0.080 1.00 93.94 185 GLN A O 1
ATOM 1471 N N . LYS A 1 186 ? -3.831 15.587 1.148 1.00 95.19 186 LYS A N 1
ATOM 1472 C CA . LYS A 1 186 ? -4.161 14.899 2.405 1.00 95.19 186 LYS A CA 1
ATOM 1473 C C . LYS A 1 186 ? -5.608 15.164 2.820 1.00 95.19 186 LYS A C 1
ATOM 1475 O O . LYS A 1 186 ? -6.353 14.224 3.078 1.00 95.19 186 LYS A O 1
ATOM 1480 N N . LYS A 1 187 ? -6.040 16.429 2.783 1.00 96.00 187 LYS A N 1
ATOM 1481 C CA . LYS A 1 187 ? -7.429 16.806 3.069 1.00 96.00 187 LYS A CA 1
ATOM 1482 C C . LYS A 1 187 ? -8.413 16.129 2.110 1.00 96.00 187 LYS A C 1
ATOM 1484 O O . LYS A 1 187 ? -9.392 15.558 2.567 1.00 96.00 187 LYS A O 1
ATOM 1489 N N . ALA A 1 188 ? -8.137 16.139 0.805 1.00 95.62 188 ALA A N 1
ATOM 1490 C CA . ALA A 1 188 ? -9.010 15.512 -0.187 1.00 95.62 188 ALA A CA 1
ATOM 1491 C C . ALA A 1 188 ? -9.173 13.994 0.022 1.00 95.62 188 ALA A C 1
ATOM 1493 O O . ALA A 1 188 ? -10.214 13.438 -0.315 1.00 95.62 188 ALA A O 1
ATOM 1494 N N . VAL A 1 189 ? -8.159 13.318 0.570 1.00 95.50 189 VAL A N 1
ATOM 1495 C CA . VAL A 1 189 ? -8.253 11.902 0.952 1.00 95.50 189 VAL A CA 1
ATOM 1496 C C . VAL A 1 189 ? -9.139 11.738 2.180 1.00 95.50 189 VAL A C 1
ATOM 1498 O O . VAL A 1 189 ? -10.062 10.932 2.137 1.00 95.50 189 VAL A O 1
ATOM 1501 N N . LEU A 1 190 ? -8.896 12.513 3.242 1.00 96.38 190 LEU A N 1
ATOM 1502 C CA . LEU A 1 190 ? -9.680 12.442 4.480 1.00 96.38 190 LEU A CA 1
ATOM 1503 C C . LEU A 1 190 ? -11.161 12.758 4.246 1.00 96.38 190 LEU A C 1
ATOM 1505 O O . LEU A 1 190 ? -12.013 12.046 4.759 1.00 96.38 190 LEU A O 1
ATOM 1509 N N . ASP A 1 191 ? -11.465 13.757 3.412 1.00 96.94 191 ASP A N 1
ATOM 1510 C CA . ASP A 1 191 ? -12.837 14.142 3.053 1.00 96.94 191 ASP A CA 1
ATOM 1511 C C . ASP A 1 191 ? -13.608 13.014 2.332 1.00 96.94 191 ASP A C 1
ATOM 1513 O O . ASP A 1 191 ? -14.837 13.043 2.275 1.00 96.94 191 ASP A O 1
ATOM 1517 N N . ARG A 1 192 ? -12.900 12.042 1.739 1.00 97.12 192 ARG A N 1
ATOM 1518 C CA . ARG A 1 192 ? -13.494 10.893 1.037 1.00 97.12 192 ARG A CA 1
ATOM 1519 C C . ARG A 1 192 ? -13.663 9.661 1.918 1.00 97.12 192 ARG A C 1
ATOM 1521 O O . ARG A 1 192 ? -14.372 8.749 1.504 1.00 97.12 192 ARG A O 1
ATOM 1528 N N . LEU A 1 193 ? -12.970 9.588 3.053 1.00 97.19 193 LEU A N 1
ATOM 1529 C CA . LEU A 1 193 ? -13.057 8.436 3.941 1.00 97.19 193 LEU A CA 1
ATOM 1530 C C . LEU A 1 193 ? -14.369 8.468 4.724 1.00 97.19 193 LEU A C 1
ATOM 1532 O O . LEU A 1 193 ? -14.860 9.526 5.116 1.00 97.19 193 LEU A 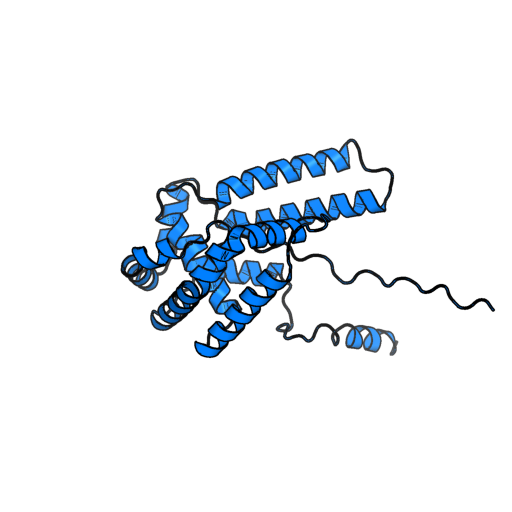O 1
ATOM 1536 N N . ASP A 1 194 ? -14.918 7.285 4.968 1.00 97.25 194 ASP A N 1
ATOM 1537 C CA . ASP A 1 194 ? -16.119 7.132 5.776 1.00 97.25 194 ASP A CA 1
ATOM 1538 C C . ASP A 1 194 ? -15.890 7.615 7.230 1.00 97.25 194 ASP A C 1
ATOM 1540 O O . ASP A 1 194 ? -14.930 7.175 7.872 1.00 97.25 194 ASP A O 1
ATOM 1544 N N . PRO A 1 195 ? -16.758 8.484 7.789 1.00 96.88 195 PRO A N 1
ATOM 1545 C CA . PRO A 1 195 ? -16.563 9.043 9.127 1.00 96.88 195 PRO A CA 1
ATOM 1546 C C . PRO A 1 195 ? -16.520 8.008 10.256 1.00 96.88 195 PRO A C 1
ATOM 1548 O O . PRO A 1 195 ? -15.769 8.197 11.213 1.00 96.88 195 PRO A O 1
ATOM 1551 N N . ALA A 1 196 ? -17.305 6.927 10.171 1.00 96.94 196 ALA A N 1
ATOM 1552 C CA . ALA A 1 196 ? -17.307 5.887 11.202 1.00 96.94 196 ALA A CA 1
ATOM 1553 C C . ALA A 1 196 ? -15.996 5.090 11.178 1.00 96.94 196 ALA A C 1
ATOM 1555 O O . ALA A 1 196 ? -15.410 4.819 12.225 1.00 96.94 196 ALA A O 1
ATOM 1556 N N . THR A 1 197 ? -15.496 4.800 9.976 1.00 97.50 197 THR A N 1
ATOM 1557 C CA . THR A 1 197 ? -14.177 4.196 9.768 1.00 97.50 197 THR A CA 1
ATOM 1558 C C . THR A 1 197 ? -13.071 5.100 10.327 1.00 97.50 197 THR A C 1
ATOM 1560 O O . THR A 1 197 ? -12.222 4.633 11.080 1.00 97.50 197 THR A O 1
ATOM 1563 N N . VAL A 1 198 ? -13.096 6.406 10.027 1.00 97.75 198 VAL A N 1
ATOM 1564 C CA . VAL A 1 198 ? -12.106 7.371 10.547 1.00 97.75 198 VAL A CA 1
ATOM 1565 C C . VAL A 1 198 ? -12.138 7.452 12.072 1.00 97.75 198 VAL A C 1
ATOM 1567 O O . VAL A 1 198 ? -11.078 7.465 12.690 1.00 97.75 198 VAL A O 1
ATOM 1570 N N . ALA A 1 199 ? -13.323 7.472 12.686 1.00 97.69 199 ALA A N 1
ATOM 1571 C CA . ALA A 1 199 ? -13.447 7.509 14.141 1.00 97.69 199 ALA A CA 1
ATOM 1572 C C . ALA A 1 199 ? -12.758 6.305 14.805 1.00 97.69 199 ALA A C 1
ATOM 1574 O O . ALA A 1 199 ? -11.990 6.492 15.747 1.00 97.69 199 ALA A O 1
ATOM 1575 N N . TRP A 1 200 ? -12.959 5.096 14.267 1.00 98.25 200 TRP A N 1
ATOM 1576 C CA . TRP A 1 200 ? -12.275 3.895 14.756 1.00 98.25 200 TRP A CA 1
ATOM 1577 C C . TRP A 1 200 ? -10.753 3.977 14.552 1.00 98.25 200 TRP A C 1
ATOM 1579 O O . TRP A 1 200 ? -9.987 3.612 15.443 1.00 98.25 200 TRP A O 1
ATOM 1589 N N . LEU A 1 201 ? -10.294 4.487 13.402 1.00 98.19 201 LEU A N 1
ATOM 1590 C CA . LEU A 1 201 ? -8.861 4.617 13.102 1.00 98.19 201 LEU A CA 1
ATOM 1591 C C . LEU A 1 201 ? -8.157 5.599 14.050 1.00 98.19 201 LEU A C 1
ATOM 1593 O O . LEU A 1 201 ? -7.049 5.316 14.503 1.00 98.19 201 LEU A O 1
ATOM 1597 N N . GLU A 1 202 ? -8.794 6.726 14.381 1.00 98.00 202 GLU A N 1
ATOM 1598 C CA . GLU A 1 202 ? -8.253 7.680 15.359 1.00 98.00 202 GLU A CA 1
ATOM 1599 C C . GLU A 1 202 ? -8.220 7.094 16.777 1.00 98.00 202 GLU A C 1
ATOM 1601 O O . GLU A 1 202 ? -7.241 7.306 17.492 1.00 98.00 202 GLU A O 1
ATOM 1606 N N . GLU A 1 203 ? -9.230 6.311 17.173 1.00 98.06 203 GLU A N 1
ATOM 1607 C CA . GLU A 1 203 ? -9.238 5.597 18.460 1.00 98.06 203 GLU A CA 1
ATOM 1608 C C . GLU A 1 203 ? -8.043 4.634 18.592 1.00 98.06 203 GLU A C 1
ATOM 1610 O O . GLU A 1 203 ? -7.431 4.544 19.655 1.00 98.06 203 GLU A O 1
ATOM 1615 N N . HIS A 1 204 ? -7.644 3.988 17.492 1.00 98.12 204 HIS A N 1
ATOM 1616 C CA . HIS A 1 204 ? -6.571 2.984 17.457 1.00 98.12 204 HIS A CA 1
ATOM 1617 C C . HIS A 1 204 ? -5.234 3.519 16.924 1.00 98.12 204 HIS A C 1
ATOM 1619 O O . HIS A 1 204 ? -4.325 2.747 16.588 1.00 98.12 204 HIS A O 1
ATOM 1625 N N . ARG A 1 205 ? -5.077 4.846 16.843 1.00 97.12 205 ARG A N 1
ATOM 1626 C CA . ARG A 1 205 ? -3.962 5.492 16.137 1.00 97.12 205 ARG A CA 1
ATOM 1627 C C . ARG A 1 205 ? -2.588 5.027 16.589 1.00 97.12 205 ARG A C 1
ATOM 1629 O O . ARG A 1 205 ? -1.746 4.704 15.752 1.00 97.12 205 ARG A O 1
ATOM 1636 N N . GLU A 1 206 ? -2.353 4.969 17.896 1.00 95.12 206 GLU A N 1
ATOM 1637 C CA . GLU A 1 206 ? -1.044 4.580 18.424 1.00 95.12 206 GLU A CA 1
ATOM 1638 C C . GLU A 1 206 ? -0.641 3.162 18.003 1.00 95.12 206 GLU A C 1
ATOM 1640 O O . GLU A 1 206 ? 0.528 2.893 17.721 1.00 95.12 206 GLU A O 1
ATOM 1645 N N . GLU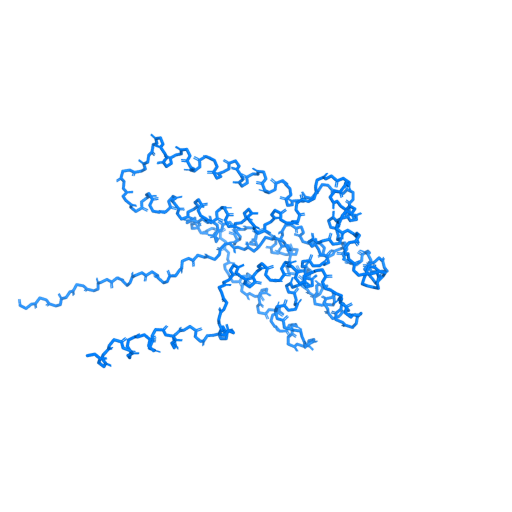 A 1 207 ? -1.597 2.238 17.962 1.00 94.94 207 GLU A N 1
ATOM 1646 C CA . GLU A 1 207 ? -1.348 0.843 17.604 1.00 94.94 207 GLU A CA 1
ATOM 1647 C C . GLU A 1 207 ? -1.083 0.694 16.109 1.00 94.94 207 GLU A C 1
ATOM 1649 O O . GLU A 1 207 ? -0.160 -0.028 15.710 1.00 94.94 207 GLU A O 1
ATOM 1654 N N . ILE A 1 208 ? -1.840 1.432 15.293 1.00 95.56 208 ILE A N 1
ATOM 1655 C CA . ILE A 1 208 ? -1.644 1.495 13.846 1.00 95.56 208 ILE A CA 1
ATOM 1656 C C . ILE A 1 208 ? -0.257 2.058 13.534 1.00 95.56 208 ILE A C 1
ATOM 1658 O O . ILE A 1 208 ? 0.492 1.427 12.790 1.00 95.56 208 ILE A O 1
ATOM 1662 N N . GLU A 1 209 ? 0.126 3.184 14.143 1.00 93.31 209 GLU A N 1
ATOM 1663 C CA . GLU A 1 209 ? 1.432 3.820 13.928 1.00 93.31 209 GLU A CA 1
ATOM 1664 C C . GLU A 1 209 ? 2.604 2.901 14.304 1.00 93.31 209 GLU A C 1
ATOM 1666 O O . GLU A 1 209 ? 3.620 2.875 13.607 1.00 93.31 209 GLU A O 1
ATOM 1671 N N . ARG A 1 210 ? 2.472 2.089 15.364 1.00 91.19 210 ARG A N 1
ATOM 1672 C CA . ARG A 1 210 ? 3.490 1.082 15.725 1.00 91.19 210 ARG A CA 1
ATOM 1673 C C . ARG A 1 210 ? 3.633 -0.006 14.661 1.00 91.19 210 ARG A C 1
ATOM 1675 O O . ARG A 1 210 ? 4.697 -0.620 14.566 1.00 91.19 210 ARG A O 1
ATOM 1682 N N . CYS A 1 211 ? 2.581 -0.276 13.899 1.00 89.88 211 CYS A N 1
ATOM 1683 C CA . CYS A 1 211 ? 2.530 -1.315 12.875 1.00 89.88 211 CYS A CA 1
ATOM 1684 C C . CYS A 1 211 ? 2.698 -0.763 11.445 1.00 89.88 211 CYS A C 1
ATOM 1686 O O . CYS A 1 211 ? 2.408 -1.484 10.493 1.00 89.88 211 CYS A O 1
ATOM 1688 N N . ASP A 1 212 ? 3.148 0.485 11.280 1.00 88.62 212 ASP A N 1
ATOM 1689 C CA . ASP A 1 212 ? 3.499 1.060 9.975 1.00 88.62 212 ASP A CA 1
ATOM 1690 C C . ASP A 1 212 ? 4.779 0.409 9.436 1.00 88.62 212 ASP A C 1
ATOM 1692 O O . ASP A 1 212 ? 5.840 0.481 10.067 1.00 88.62 212 ASP A O 1
ATOM 1696 N N . PHE A 1 213 ? 4.691 -0.222 8.264 1.00 79.19 213 PHE A N 1
ATOM 1697 C CA . PHE A 1 213 ? 5.848 -0.805 7.580 1.00 79.19 213 PHE A CA 1
ATOM 1698 C C . PHE A 1 213 ? 6.363 0.099 6.456 1.00 79.19 213 PHE A C 1
ATOM 1700 O O . PHE A 1 213 ? 7.219 -0.299 5.664 1.00 79.19 213 PHE A O 1
ATOM 1707 N N . GLY A 1 214 ? 5.894 1.345 6.392 1.00 80.94 214 GLY A N 1
ATOM 1708 C CA . GLY A 1 214 ? 6.349 2.317 5.415 1.00 80.94 214 GLY A CA 1
ATOM 1709 C C . GLY A 1 214 ? 5.894 1.936 4.011 1.00 80.94 214 GLY A C 1
ATOM 1710 O O . GLY A 1 214 ? 4.725 1.651 3.764 1.00 80.94 214 GLY A O 1
ATOM 1711 N N . VAL A 1 215 ? 6.835 1.926 3.072 1.00 69.88 215 VAL A N 1
ATOM 1712 C CA . VAL A 1 215 ? 6.524 1.710 1.655 1.00 69.88 215 VAL A CA 1
ATOM 1713 C C . VAL A 1 215 ? 6.068 0.281 1.341 1.00 69.88 215 VAL A C 1
ATOM 1715 O O . VAL A 1 215 ? 5.460 0.052 0.306 1.00 69.88 215 VAL A O 1
ATOM 1718 N N . PHE A 1 216 ? 6.308 -0.692 2.228 1.00 70.62 216 PHE A N 1
ATOM 1719 C CA . PHE A 1 216 ? 5.866 -2.078 2.018 1.00 70.62 216 PHE A CA 1
ATOM 1720 C C . PHE A 1 216 ? 4.344 -2.245 2.059 1.00 70.62 216 PHE A C 1
ATOM 1722 O O . PHE A 1 216 ? 3.824 -3.211 1.507 1.00 70.62 216 PHE A O 1
ATOM 1729 N N . ASP A 1 217 ? 3.630 -1.294 2.662 1.00 74.50 217 ASP A N 1
ATOM 1730 C CA . ASP A 1 217 ? 2.165 -1.301 2.718 1.00 74.50 217 ASP A CA 1
ATOM 1731 C C . ASP A 1 217 ? 1.522 -0.846 1.398 1.00 74.50 217 ASP A C 1
ATOM 1733 O O . ASP A 1 217 ? 0.344 -1.088 1.138 1.00 74.50 217 ASP A O 1
ATOM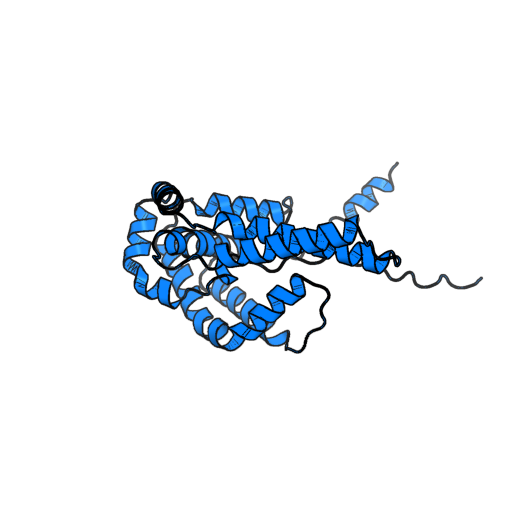 1737 N N . THR A 1 218 ? 2.312 -0.196 0.548 1.00 69.94 218 THR A N 1
ATOM 1738 C CA . THR A 1 218 ? 1.861 0.508 -0.654 1.00 69.94 218 THR A CA 1
ATOM 1739 C C . THR A 1 218 ? 2.741 0.221 -1.861 1.00 69.94 218 THR A C 1
ATOM 1741 O O . THR A 1 218 ? 2.559 0.853 -2.890 1.00 69.94 218 THR A O 1
ATOM 1744 N N . ALA A 1 219 ? 3.678 -0.722 -1.775 1.00 64.62 219 ALA A N 1
ATOM 1745 C CA . ALA A 1 219 ? 4.528 -1.150 -2.877 1.00 64.62 219 ALA A CA 1
ATOM 1746 C C . ALA A 1 219 ? 4.624 -2.679 -2.878 1.00 64.62 219 ALA A C 1
ATOM 1748 O O . ALA A 1 219 ? 5.457 -3.250 -2.169 1.00 64.62 219 ALA A O 1
ATOM 1749 N N . PRO A 1 220 ? 3.806 -3.395 -3.661 1.00 54.78 220 PRO A N 1
ATOM 1750 C CA . PRO A 1 220 ? 4.078 -4.778 -3.929 1.00 54.78 220 PRO A CA 1
ATOM 1751 C C . PRO A 1 220 ? 5.304 -4.866 -4.838 1.00 54.78 220 PRO A C 1
ATOM 1753 O O . PRO A 1 220 ? 5.627 -3.937 -5.594 1.00 54.78 220 PRO A O 1
ATOM 1756 N N . PRO A 1 221 ? 5.969 -6.021 -4.823 1.00 41.19 221 PRO A N 1
ATOM 1757 C CA . PRO A 1 221 ? 6.892 -6.352 -5.889 1.00 41.19 221 PRO A CA 1
ATOM 1758 C C . PRO A 1 221 ? 6.186 -6.303 -7.258 1.00 41.19 221 PRO A C 1
ATOM 1760 O O . PRO A 1 221 ? 5.019 -6.693 -7.373 1.00 41.19 221 PRO A O 1
ATOM 1763 N N . PRO A 1 222 ? 6.882 -5.892 -8.322 1.00 41.78 222 PRO A N 1
ATOM 1764 C CA . PRO A 1 222 ? 6.380 -6.057 -9.670 1.00 41.78 222 PRO A CA 1
ATOM 1765 C C . PRO A 1 222 ? 6.433 -7.546 -10.013 1.00 41.78 222 PRO A C 1
ATOM 1767 O O . PRO A 1 222 ? 7.484 -8.164 -9.951 1.00 41.78 222 PRO A O 1
ATOM 1770 N N . ARG A 1 223 ? 5.289 -8.135 -10.361 1.00 37.91 223 ARG A N 1
ATOM 1771 C CA . ARG A 1 223 ? 5.238 -9.537 -10.791 1.00 37.91 223 ARG A CA 1
ATOM 1772 C C . ARG A 1 223 ? 6.063 -9.725 -12.061 1.00 37.91 223 ARG A C 1
ATOM 1774 O O . ARG A 1 223 ? 5.768 -9.093 -13.076 1.00 37.91 223 ARG A O 1
ATOM 1781 N N . ASP A 1 224 ? 7.029 -10.637 -12.023 1.00 43.84 224 ASP A N 1
ATOM 1782 C CA . ASP A 1 224 ? 7.816 -10.984 -13.203 1.00 43.84 224 ASP A CA 1
ATOM 1783 C C . ASP A 1 224 ? 7.108 -12.049 -14.071 1.00 43.84 224 ASP A C 1
ATOM 1785 O O . ASP A 1 224 ? 6.607 -13.061 -13.582 1.00 43.84 224 ASP A O 1
ATOM 1789 N N . LYS A 1 225 ? 7.085 -11.767 -15.379 1.00 38.62 225 LYS A N 1
ATOM 1790 C CA . LYS A 1 225 ? 6.906 -12.634 -16.561 1.00 38.62 225 LYS A CA 1
ATOM 1791 C C . LYS A 1 225 ? 5.865 -13.764 -16.517 1.00 38.62 225 LYS A C 1
ATOM 1793 O O . LYS A 1 225 ? 6.011 -14.790 -15.856 1.00 38.62 225 LYS A O 1
ATOM 1798 N N . GLY A 1 226 ? 4.916 -13.673 -17.456 1.00 39.06 226 GLY A N 1
ATOM 1799 C CA . GLY A 1 226 ? 4.314 -14.867 -18.057 1.00 39.06 226 GLY A CA 1
ATOM 1800 C C . GLY A 1 226 ? 5.397 -15.866 -18.506 1.00 39.06 226 GLY A C 1
ATOM 1801 O O . GLY A 1 226 ? 6.535 -15.464 -18.761 1.00 39.06 226 GLY A O 1
ATOM 1802 N N . PRO A 1 227 ? 5.071 -17.167 -18.568 1.00 30.34 227 PRO A N 1
ATOM 1803 C CA . PRO A 1 227 ? 6.048 -18.248 -18.521 1.00 30.34 227 PRO A CA 1
ATOM 1804 C C . PRO A 1 227 ? 7.181 -18.060 -19.530 1.00 30.34 227 PRO A C 1
ATOM 1806 O O . PRO A 1 227 ? 6.951 -17.754 -20.703 1.00 30.34 227 PRO A O 1
ATOM 1809 N N . ALA A 1 228 ? 8.412 -18.289 -19.059 1.00 37.88 228 ALA A N 1
ATOM 1810 C CA . ALA A 1 228 ? 9.578 -18.434 -19.913 1.00 37.88 228 ALA A CA 1
ATOM 1811 C C . ALA A 1 228 ? 9.233 -19.426 -21.029 1.00 37.88 228 ALA A C 1
ATOM 1813 O O . ALA A 1 228 ? 8.925 -20.588 -20.754 1.00 37.88 228 ALA A O 1
ATOM 1814 N N . ARG A 1 229 ? 9.238 -18.952 -22.283 1.00 39.06 229 ARG A N 1
ATOM 1815 C CA . ARG A 1 229 ? 9.096 -19.821 -23.453 1.00 39.06 229 ARG A CA 1
ATOM 1816 C C . ARG A 1 229 ? 10.063 -20.984 -23.280 1.00 39.06 229 ARG A C 1
ATOM 1818 O O . ARG A 1 229 ? 11.233 -20.764 -22.957 1.00 39.06 229 ARG A O 1
ATOM 1825 N N . GLY A 1 230 ? 9.519 -22.191 -23.417 1.00 35.12 230 GLY A N 1
ATOM 1826 C CA . GLY A 1 230 ? 10.244 -23.431 -23.225 1.00 35.12 230 GLY A CA 1
ATOM 1827 C C . GLY A 1 230 ? 11.600 -23.375 -23.913 1.00 35.12 230 GLY A C 1
ATOM 1828 O O . GLY A 1 230 ? 11.732 -22.863 -25.024 1.00 35.12 230 GLY A O 1
ATOM 1829 N N . ARG A 1 231 ? 12.612 -23.900 -23.224 1.00 33.56 231 ARG A N 1
ATOM 1830 C CA . ARG A 1 231 ? 13.795 -24.402 -23.910 1.00 33.56 231 ARG A CA 1
ATOM 1831 C C . ARG A 1 231 ? 13.274 -25.379 -24.960 1.00 33.56 231 ARG A C 1
ATOM 1833 O O . ARG A 1 231 ? 12.700 -26.399 -24.593 1.00 33.56 231 ARG A O 1
ATOM 1840 N N . GLU A 1 232 ? 13.399 -25.023 -26.231 1.00 35.94 232 GLU A N 1
ATOM 1841 C CA . GLU A 1 232 ? 13.280 -25.992 -27.309 1.00 35.94 232 GLU A CA 1
ATOM 1842 C C . GLU A 1 232 ? 14.364 -27.040 -27.048 1.00 35.94 232 GLU A C 1
ATOM 1844 O O . GLU A 1 232 ? 15.561 -26.754 -27.129 1.00 35.94 232 GLU A O 1
ATOM 1849 N N . GLU A 1 233 ? 13.950 -28.234 -26.626 1.00 35.75 233 GLU A N 1
ATOM 1850 C CA . GLU A 1 233 ? 14.795 -29.411 -26.773 1.00 35.75 233 GLU A CA 1
ATOM 1851 C C . GLU A 1 233 ? 15.108 -29.553 -28.269 1.00 35.75 233 GLU A C 1
ATOM 1853 O O . GLU A 1 233 ? 14.191 -29.442 -29.092 1.00 35.75 233 GLU A O 1
ATOM 1858 N N . PRO A 1 234 ? 16.379 -29.755 -28.659 1.00 39.16 234 PRO A N 1
ATOM 1859 C CA . PRO A 1 234 ? 16.698 -29.985 -30.055 1.00 39.16 234 PRO A CA 1
ATOM 1860 C C . PRO A 1 234 ? 15.987 -31.263 -30.506 1.00 39.16 234 PRO A C 1
ATOM 1862 O O . PRO A 1 234 ? 16.095 -32.307 -29.860 1.00 39.16 234 PRO A O 1
ATOM 1865 N N . ALA A 1 235 ? 15.237 -31.156 -31.603 1.00 42.69 235 ALA A N 1
ATOM 1866 C CA . ALA A 1 235 ? 14.544 -32.284 -32.207 1.00 42.69 235 ALA A CA 1
ATOM 1867 C C . ALA A 1 235 ? 15.523 -33.452 -32.444 1.00 42.69 235 ALA A C 1
ATOM 1869 O O . ALA A 1 235 ? 16.672 -33.207 -32.832 1.00 42.69 235 ALA A O 1
ATOM 1870 N N . PRO A 1 236 ? 15.100 -34.711 -32.228 1.00 38.94 236 PRO A N 1
ATOM 1871 C CA . PRO A 1 236 ? 15.958 -35.855 -32.488 1.00 38.94 236 PRO A CA 1
ATOM 1872 C C . PRO A 1 236 ? 16.342 -35.878 -33.970 1.00 38.94 236 PRO A C 1
ATOM 1874 O O . PRO A 1 236 ? 15.481 -35.820 -34.851 1.00 38.94 236 PRO A O 1
ATOM 1877 N N . ALA A 1 237 ? 17.651 -35.941 -34.221 1.00 45.56 237 ALA A N 1
ATOM 1878 C CA . ALA A 1 237 ? 18.205 -36.126 -35.552 1.00 45.56 237 ALA A CA 1
ATOM 1879 C C . ALA A 1 237 ? 17.627 -37.410 -36.164 1.00 45.56 237 ALA A C 1
ATOM 1881 O O . ALA A 1 237 ? 17.684 -38.474 -35.544 1.00 45.56 237 ALA A O 1
ATOM 1882 N N . SER A 1 238 ? 17.035 -37.274 -37.351 1.00 54.75 238 SER A N 1
ATOM 1883 C CA . SER A 1 238 ? 16.692 -38.398 -38.229 1.00 54.75 238 SER A CA 1
ATOM 1884 C C . SER A 1 238 ? 17.864 -38.705 -39.146 1.00 54.75 238 SER A C 1
ATOM 1886 O O . SER A 1 238 ? 18.505 -37.727 -39.596 1.00 54.75 238 SER A O 1
#

Foldseek 3Di:
DPPVVVVVVVVVPPPPPDDPPDDDPLRLLVVLLVCLQPDDDLLLLVLLLVLLVVLQVLCVVCVVVQVVVLVVLLAVDDDPDDPVSVVVSVVSSVVSCVVSVHDPSSSLSPLCNQQLFQCLLPDPDQALLLVLLVVLVVVLVVLVCCCVPPADPDPVSNVRSVQSSVQSVSQNVQSVSRRDDDNVSSVVRVVSHDPVRNVSSVVCVVSSVSSHSGCCSRGDRRHDDDDDDDDPDPDDDD